Protein AF-A0A7C5WI79-F1 (afdb_monomer)

Nearest PDB structures (foldseek):
  6r3u-assembly1_A  TM=5.089E-01  e=8.695E-01  Bacteroides thetaiotaomicron
  8aa2-assembly1_M  TM=5.122E-01  e=9.799E-01  Bacteroides thetaiotaomicron VPI-5482
  2bp3-assembly2_B  TM=4.236E-01  e=2.131E+00  Homo sapiens
  2w0p-assembly1_A  TM=4.183E-01  e=3.648E+00  Homo sapiens
  7qqf-assembly1_D  TM=4.703E-01  e=4.364E+00  Homo sapiens

Secondary structure (DSSP, 8-state):
-HHHHHHHTT--GGG-EEEE---SSS-----HHHHHHHHTT-TT-EEEETT-TT-S---EEEEEE----TT-SSPPPP-EEEHHHHH-S-EEE--EEEE-SSSSEESHHHHGGGGBTTGGGGHHHHTT--TT--HHHHHHH----TT-TTS--HHHHEEEEEEEEEEEESS-SSS-----BGGGTSB---EEEEES-HHHHHHHHHHHHHHSPPBTTTBPPPPGGGGHHHHHHHHTTSS------PPTTSPP-GGG---SSEEEEEEEE-SS--EEEEEE-TTS-EEEEEEE--SSEEEEEEEETTTSTT-EEEEEEE----PPPPTT----EEEEEEEE--

Structure (mmCIF, N/CA/C/O backbone):
data_AF-A0A7C5WI79-F1
#
_entry.id   AF-A0A7C5WI79-F1
#
loop_
_atom_site.group_PDB
_atom_site.id
_atom_site.type_symbol
_atom_site.label_atom_id
_atom_site.label_alt_id
_atom_site.label_comp_id
_atom_site.label_asym_id
_atom_site.label_entity_id
_atom_site.label_seq_id
_atom_site.pdbx_PDB_ins_code
_atom_site.Cartn_x
_atom_site.Cartn_y
_atom_site.Cartn_z
_atom_site.occupancy
_atom_site.B_iso_or_equiv
_atom_site.auth_seq_id
_atom_site.auth_comp_id
_atom_site.auth_asym_id
_atom_site.auth_atom_id
_atom_site.pdbx_PDB_model_num
ATOM 1 N N . ALA A 1 1 ? -11.894 -9.914 6.844 1.00 68.81 1 ALA A N 1
ATOM 2 C CA . ALA A 1 1 ? -12.969 -9.245 6.095 1.00 68.81 1 ALA A CA 1
ATOM 3 C C . ALA A 1 1 ? -12.744 -9.184 4.576 1.00 68.81 1 ALA A C 1
ATOM 5 O O . ALA A 1 1 ? -13.677 -9.514 3.864 1.00 68.81 1 ALA A O 1
ATOM 6 N N . VAL A 1 2 ? -11.541 -8.877 4.060 1.00 80.62 2 VAL A N 1
ATOM 7 C CA . VAL A 1 2 ? -11.262 -8.773 2.600 1.00 80.62 2 VAL A CA 1
ATOM 8 C C . VAL A 1 2 ? -11.768 -9.970 1.772 1.00 80.62 2 VAL A C 1
ATOM 10 O O . VAL A 1 2 ? -12.635 -9.797 0.922 1.00 80.62 2 VAL A O 1
ATOM 13 N N . ILE A 1 3 ? -11.320 -11.201 2.071 1.00 82.69 3 ILE A N 1
ATOM 14 C CA . ILE A 1 3 ? -11.771 -12.417 1.351 1.00 82.69 3 ILE A CA 1
ATOM 15 C C . ILE A 1 3 ? -13.294 -12.590 1.434 1.00 82.69 3 ILE A C 1
ATOM 17 O O . ILE A 1 3 ? -13.948 -12.929 0.454 1.00 82.69 3 ILE A O 1
ATOM 21 N N . ARG A 1 4 ? -13.873 -12.324 2.610 1.00 80.88 4 ARG A N 1
ATOM 22 C CA . ARG A 1 4 ? -15.321 -12.412 2.836 1.00 80.88 4 ARG A CA 1
ATOM 23 C C . ARG A 1 4 ? -16.082 -11.427 1.950 1.00 80.88 4 ARG A C 1
ATOM 25 O O . ARG A 1 4 ? -17.091 -11.812 1.373 1.00 80.88 4 ARG A O 1
ATOM 32 N N . GLY A 1 5 ? -15.608 -10.183 1.864 1.00 76.12 5 GLY A N 1
ATOM 33 C CA . GLY A 1 5 ? -16.180 -9.143 1.010 1.00 76.12 5 GLY A CA 1
ATOM 34 C C . GLY A 1 5 ? -16.152 -9.557 -0.459 1.00 76.12 5 GLY A C 1
ATOM 35 O O . GLY A 1 5 ? -17.195 -9.559 -1.104 1.00 76.12 5 GLY A O 1
ATOM 36 N N . PHE A 1 6 ? -15.001 -10.034 -0.941 1.00 80.44 6 PHE A N 1
ATOM 37 C CA . PHE A 1 6 ? -14.858 -10.544 -2.306 1.00 80.44 6 PHE A CA 1
ATOM 38 C C . PHE A 1 6 ? -15.820 -11.702 -2.614 1.00 80.44 6 PHE A C 1
ATOM 40 O O . PHE A 1 6 ? -16.515 -11.677 -3.627 1.00 80.44 6 PHE A O 1
ATOM 47 N N . VAL A 1 7 ? -15.924 -12.690 -1.718 1.00 82.69 7 VAL A N 1
ATOM 48 C CA . VAL A 1 7 ? -16.845 -13.826 -1.898 1.00 82.69 7 VAL A CA 1
ATOM 49 C C . VAL A 1 7 ? -18.308 -13.378 -1.900 1.00 82.69 7 VAL A C 1
ATOM 51 O O . VAL A 1 7 ? -19.097 -13.840 -2.721 1.00 82.69 7 VAL A O 1
ATOM 54 N N . ARG A 1 8 ? -18.688 -12.445 -1.017 1.00 80.81 8 ARG A N 1
ATOM 55 C CA . ARG A 1 8 ? -20.052 -11.886 -0.986 1.00 80.81 8 ARG A CA 1
ATOM 56 C C . ARG A 1 8 ? -20.391 -11.089 -2.247 1.00 80.81 8 ARG A C 1
ATOM 58 O O . ARG A 1 8 ? -21.545 -11.109 -2.658 1.00 80.81 8 ARG A O 1
ATOM 65 N N . ALA A 1 9 ? -19.402 -10.459 -2.880 1.00 74.94 9 ALA A N 1
ATOM 66 C CA . ALA A 1 9 ? -19.551 -9.796 -4.176 1.00 74.94 9 ALA A CA 1
ATOM 67 C C . ALA A 1 9 ? -19.658 -10.779 -5.366 1.00 74.94 9 ALA A C 1
ATOM 69 O O . ALA A 1 9 ? -19.735 -10.351 -6.513 1.00 74.94 9 ALA A O 1
ATOM 70 N N . GLY A 1 10 ? -19.674 -12.095 -5.112 1.00 82.12 10 GLY A N 1
ATOM 71 C CA . GLY A 1 10 ? -19.781 -13.140 -6.135 1.00 82.12 10 GLY A CA 1
ATOM 72 C C . GLY A 1 10 ? -18.441 -13.738 -6.569 1.00 82.12 10 GLY A C 1
ATOM 73 O O . GLY A 1 10 ? -18.415 -14.601 -7.447 1.00 82.12 10 GLY A O 1
ATOM 74 N N . GLY A 1 11 ? -17.332 -13.316 -5.956 1.00 86.69 11 GLY A N 1
ATOM 75 C CA . GLY A 1 11 ? -16.013 -13.891 -6.187 1.00 86.69 11 GLY A CA 1
ATOM 76 C C . GLY A 1 11 ? -15.882 -15.320 -5.650 1.00 86.69 11 GLY A C 1
ATOM 77 O O . GLY A 1 11 ? -16.527 -15.717 -4.679 1.00 86.69 11 GLY A O 1
ATOM 78 N N . LEU A 1 12 ? -15.003 -16.114 -6.259 1.00 93.94 12 LEU A N 1
ATOM 79 C CA . LEU A 1 12 ? -14.674 -17.457 -5.778 1.00 93.94 12 LEU A CA 1
ATOM 80 C C . LEU A 1 12 ? -13.424 -17.391 -4.900 1.00 93.94 12 LEU A C 1
ATOM 82 O O . LEU A 1 12 ? -12.382 -16.938 -5.362 1.00 93.94 12 LEU A O 1
ATOM 86 N N . SER A 1 13 ? -13.474 -17.901 -3.665 1.00 92.69 13 SER A N 1
ATOM 87 C CA . SER A 1 13 ? -12.304 -17.900 -2.766 1.00 92.69 13 SER A CA 1
ATOM 88 C C . SER A 1 13 ? -11.091 -18.650 -3.328 1.00 92.69 13 SER A C 1
ATOM 90 O O . SER A 1 13 ? -9.966 -18.363 -2.931 1.00 92.69 13 SER A O 1
ATOM 92 N N . ALA A 1 14 ? -11.310 -19.574 -4.269 1.00 95.00 14 ALA A N 1
ATOM 93 C CA . ALA A 1 14 ? -10.258 -20.262 -5.018 1.00 95.00 14 ALA A CA 1
ATOM 94 C C . ALA A 1 14 ? -9.381 -19.318 -5.868 1.00 95.00 14 ALA A C 1
ATOM 96 O O . ALA A 1 14 ? -8.242 -19.665 -6.179 1.00 95.00 14 ALA A O 1
ATOM 97 N N . ASN A 1 15 ? -9.900 -18.131 -6.204 1.00 93.62 15 ASN A N 1
ATOM 98 C CA . ASN A 1 15 ? -9.195 -17.081 -6.943 1.00 93.62 15 ASN A CA 1
ATOM 99 C C . ASN A 1 15 ? -8.477 -16.091 -6.008 1.00 93.62 15 ASN A C 1
ATOM 101 O O . ASN A 1 15 ? -7.886 -15.120 -6.472 1.00 93.62 15 ASN A O 1
ATOM 105 N N . CYS A 1 16 ? -8.540 -16.287 -4.688 1.00 93.62 16 CYS A N 1
ATOM 106 C CA . CYS A 1 16 ? -7.820 -15.447 -3.738 1.00 93.62 16 CYS A CA 1
ATOM 107 C C . CYS A 1 16 ? -6.428 -16.018 -3.467 1.00 93.62 16 CYS A C 1
ATOM 109 O O . CYS A 1 16 ? -6.292 -17.145 -2.982 1.00 93.62 16 CYS A O 1
ATOM 111 N N . HIS A 1 17 ? -5.411 -15.191 -3.687 1.00 93.00 17 HIS A N 1
ATOM 112 C CA . HIS A 1 17 ? -4.023 -15.484 -3.355 1.00 93.00 17 HIS A CA 1
ATOM 113 C C . HIS A 1 17 ? -3.554 -14.559 -2.232 1.00 93.00 17 HIS A C 1
ATOM 115 O O . HIS A 1 17 ? -3.598 -13.339 -2.370 1.00 93.00 17 HIS A O 1
ATOM 121 N N . ILE A 1 18 ? -3.086 -15.131 -1.122 1.00 92.00 18 ILE A N 1
ATOM 122 C CA . ILE A 1 18 ? -2.322 -14.389 -0.114 1.00 92.00 18 ILE A CA 1
ATOM 123 C C . ILE A 1 18 ? -0.849 -14.670 -0.367 1.00 92.00 18 ILE A C 1
ATOM 125 O O . ILE A 1 18 ? -0.427 -15.829 -0.297 1.00 92.00 18 ILE A O 1
ATOM 129 N N . TYR A 1 19 ? -0.065 -13.625 -0.632 1.00 89.06 19 TYR A N 1
ATOM 130 C CA . TYR A 1 19 ? 1.326 -13.797 -1.025 1.00 89.06 19 TYR A CA 1
ATOM 131 C C . TYR A 1 19 ? 2.328 -12.951 -0.227 1.00 89.06 19 TYR A C 1
ATOM 133 O O . TYR A 1 19 ? 2.019 -11.851 0.212 1.00 89.06 19 TYR A O 1
ATOM 141 N N . ASP A 1 20 ? 3.538 -13.490 -0.055 1.00 84.81 20 ASP A N 1
ATOM 142 C CA . ASP A 1 20 ? 4.757 -12.781 0.367 1.00 84.81 20 ASP A CA 1
ATOM 143 C C . ASP A 1 20 ? 5.943 -13.377 -0.403 1.00 84.81 20 ASP A C 1
ATOM 145 O O . ASP A 1 20 ? 6.562 -14.364 0.010 1.00 84.81 20 ASP A O 1
ATOM 149 N N . MET A 1 21 ? 6.241 -12.790 -1.562 1.00 80.88 21 MET A N 1
ATOM 150 C CA . MET A 1 21 ? 7.289 -13.276 -2.463 1.00 80.88 21 MET A CA 1
ATOM 151 C C . MET A 1 21 ? 8.628 -12.556 -2.272 1.00 80.88 21 MET A C 1
ATOM 153 O O . MET A 1 21 ? 9.523 -12.691 -3.103 1.00 80.88 21 MET A O 1
ATOM 157 N N . THR A 1 22 ? 8.817 -11.847 -1.154 1.00 77.19 22 THR A N 1
ATOM 158 C CA . THR A 1 22 ? 10.049 -11.095 -0.886 1.00 77.19 22 THR A CA 1
ATOM 159 C C . THR A 1 22 ? 11.269 -12.016 -0.856 1.00 77.19 22 THR A C 1
ATOM 161 O O . THR A 1 22 ? 11.450 -12.807 0.074 1.00 77.19 22 THR A O 1
ATOM 164 N N . THR A 1 23 ? 12.155 -11.890 -1.836 1.00 67.19 23 THR A N 1
ATOM 165 C CA . THR A 1 23 ? 13.422 -12.628 -1.921 1.00 67.19 23 THR A CA 1
ATOM 166 C C . THR A 1 23 ? 14.559 -11.814 -1.294 1.00 67.19 23 THR A C 1
ATOM 168 O O . THR A 1 23 ? 14.584 -10.586 -1.369 1.00 67.19 23 THR A O 1
ATOM 171 N N . GLY A 1 24 ? 15.527 -12.473 -0.643 1.00 61.53 24 GLY A N 1
ATOM 172 C CA . GLY A 1 24 ? 16.759 -11.774 -0.252 1.00 61.53 24 GLY A CA 1
ATOM 173 C C . GLY A 1 24 ? 17.591 -12.381 0.876 1.00 61.53 24 GLY A C 1
ATOM 174 O O . GLY A 1 24 ? 18.813 -12.274 0.846 1.00 61.53 24 GLY A O 1
ATOM 175 N N . SER A 1 25 ? 16.986 -13.020 1.876 1.00 56.22 25 SER A N 1
ATOM 176 C CA . SER A 1 25 ? 17.758 -13.528 3.031 1.00 56.22 25 SER A CA 1
ATOM 177 C C . SER A 1 25 ? 17.290 -14.872 3.592 1.00 56.22 25 SER A C 1
ATOM 179 O O . SER A 1 25 ? 17.890 -15.382 4.535 1.00 56.22 25 SER A O 1
ATOM 181 N N . GLY A 1 26 ? 16.270 -15.483 2.989 1.00 63.81 26 GLY A N 1
ATOM 182 C CA . GLY A 1 26 ? 15.759 -16.800 3.355 1.00 63.81 26 GLY A CA 1
ATOM 183 C C . GLY A 1 26 ? 14.405 -17.064 2.707 1.00 63.81 26 GLY A C 1
ATOM 184 O O . GLY A 1 26 ? 13.825 -16.161 2.105 1.00 63.81 26 GLY A O 1
ATOM 185 N N . ALA A 1 27 ? 13.913 -18.295 2.841 1.00 68.44 27 ALA A N 1
ATOM 186 C CA . ALA A 1 27 ? 12.535 -18.608 2.490 1.00 68.44 27 ALA A CA 1
ATOM 187 C C . ALA A 1 27 ? 11.582 -17.745 3.330 1.00 68.44 27 ALA A C 1
ATOM 189 O O . ALA A 1 27 ? 11.721 -17.666 4.556 1.00 68.44 27 ALA A O 1
ATOM 190 N N . ARG A 1 28 ? 10.619 -17.104 2.675 1.00 75.88 28 ARG A N 1
ATOM 191 C CA . ARG A 1 28 ? 9.462 -16.515 3.335 1.00 75.88 28 ARG A CA 1
ATOM 192 C C . ARG A 1 28 ? 8.466 -17.608 3.659 1.00 75.88 28 ARG A C 1
ATOM 194 O O . ARG A 1 28 ? 8.355 -18.638 2.995 1.00 75.88 28 ARG A O 1
ATOM 201 N N . TYR A 1 29 ? 7.751 -17.387 4.748 1.00 77.31 29 TYR A N 1
ATOM 202 C CA . TYR A 1 29 ? 6.826 -18.366 5.267 1.00 77.31 29 TYR A CA 1
ATOM 203 C C . TYR A 1 29 ? 5.596 -17.669 5.806 1.00 77.31 29 TYR A C 1
ATOM 205 O O . TYR A 1 29 ? 5.684 -16.889 6.753 1.00 77.31 29 TYR A O 1
ATOM 213 N N . ILE A 1 30 ? 4.446 -17.999 5.224 1.00 85.62 30 ILE A N 1
ATOM 214 C CA . ILE A 1 30 ? 3.160 -17.638 5.805 1.00 85.62 30 ILE A CA 1
ATOM 215 C C . ILE A 1 30 ? 2.826 -18.720 6.841 1.00 85.62 30 ILE A C 1
ATOM 217 O O . ILE A 1 30 ? 2.630 -19.883 6.466 1.00 85.62 30 ILE A O 1
ATOM 221 N N . PRO A 1 31 ? 2.790 -18.380 8.139 1.00 83.88 31 PRO A N 1
ATOM 222 C CA . PRO A 1 31 ? 2.760 -19.378 9.195 1.00 83.88 31 PRO A CA 1
ATOM 223 C C . PRO A 1 31 ? 1.416 -20.119 9.294 1.00 83.88 31 PRO A C 1
ATOM 225 O O . PRO A 1 31 ? 0.376 -19.540 8.966 1.00 83.88 31 PRO A O 1
ATOM 228 N N . PRO A 1 32 ? 1.385 -21.374 9.800 1.00 85.06 32 PRO A N 1
ATOM 229 C CA . PRO A 1 32 ? 0.177 -22.197 9.838 1.00 85.06 32 PRO A CA 1
ATOM 230 C C . PRO A 1 32 ? -0.885 -21.569 10.720 1.00 85.06 32 PRO A C 1
ATOM 232 O O . PRO A 1 32 ? -2.047 -21.554 10.358 1.00 85.06 32 PRO A O 1
ATOM 235 N N . TRP A 1 33 ? -0.495 -20.936 11.829 1.00 85.56 33 TRP A N 1
ATOM 236 C CA . TRP A 1 33 ? -1.455 -20.276 12.713 1.00 85.56 33 TRP A CA 1
ATOM 237 C C . TRP A 1 33 ? -2.265 -19.176 12.008 1.00 85.56 33 TRP A C 1
ATOM 239 O O . TRP A 1 33 ? -3.380 -18.887 12.439 1.00 85.56 33 TRP A O 1
ATOM 249 N N . PHE A 1 34 ? -1.731 -18.564 10.945 1.00 86.94 34 PHE A N 1
ATOM 250 C CA . PHE A 1 34 ? -2.455 -17.613 10.102 1.00 86.94 34 PHE A CA 1
ATOM 251 C C . PHE A 1 34 ? -3.214 -18.349 8.993 1.00 86.94 34 PHE A C 1
ATOM 253 O O . PHE A 1 34 ? -4.428 -18.204 8.855 1.00 86.94 34 PHE A O 1
ATOM 260 N N . ARG A 1 35 ? -2.504 -19.198 8.245 1.00 88.81 35 ARG A N 1
ATOM 261 C CA . ARG A 1 35 ? -3.044 -19.984 7.128 1.00 88.81 35 ARG A CA 1
ATOM 262 C C . ARG A 1 35 ? -4.240 -20.845 7.512 1.00 88.81 35 ARG A C 1
ATOM 264 O O . ARG A 1 35 ? -5.256 -20.819 6.826 1.00 88.81 35 ARG A O 1
ATOM 271 N N . ASP A 1 36 ? -4.123 -21.594 8.597 1.00 87.62 36 ASP A N 1
ATOM 272 C CA . ASP A 1 36 ? -5.129 -22.543 9.064 1.00 87.62 36 ASP A CA 1
ATOM 273 C C . ASP A 1 36 ? -6.380 -21.804 9.549 1.00 87.62 36 ASP A C 1
ATOM 275 O O . ASP A 1 36 ? -7.492 -22.255 9.290 1.00 87.62 36 ASP A O 1
ATOM 279 N N . LYS A 1 37 ? -6.222 -20.614 10.153 1.00 87.00 37 LYS A N 1
ATOM 280 C CA . LYS A 1 37 ? -7.357 -19.744 10.498 1.00 87.00 37 LYS A CA 1
ATOM 281 C C . LYS A 1 37 ? -8.105 -19.266 9.260 1.00 87.00 37 LYS A C 1
ATOM 283 O O . LYS A 1 37 ? -9.328 -19.262 9.272 1.00 87.00 37 LYS A O 1
ATOM 288 N N . VAL A 1 38 ? -7.403 -18.878 8.195 1.00 85.94 38 VAL A N 1
ATOM 289 C CA . VAL A 1 38 ? -8.050 -18.481 6.934 1.00 85.94 38 VAL A CA 1
ATOM 290 C C . VAL A 1 38 ? -8.725 -19.686 6.272 1.00 85.94 38 VAL A C 1
ATOM 292 O O . VAL A 1 38 ? -9.900 -19.605 5.919 1.00 85.94 38 VAL A O 1
ATOM 295 N N . ARG A 1 39 ? -8.026 -20.824 6.166 1.00 88.69 39 ARG A N 1
ATOM 296 C CA . ARG A 1 39 ? -8.537 -22.055 5.535 1.00 88.69 39 ARG A CA 1
ATOM 297 C C . ARG A 1 39 ? -9.707 -22.693 6.274 1.00 88.69 39 ARG A C 1
ATOM 299 O O . ARG A 1 39 ? -10.511 -23.362 5.637 1.00 88.69 39 ARG A O 1
ATOM 306 N N . ALA A 1 40 ? -9.838 -22.461 7.580 1.00 88.12 40 ALA A N 1
ATOM 307 C CA . ALA A 1 40 ? -11.009 -22.889 8.342 1.00 88.12 40 ALA A CA 1
ATOM 308 C C . ALA A 1 40 ? -12.318 -22.266 7.820 1.00 88.12 40 ALA A C 1
ATOM 310 O O . ALA A 1 40 ? -13.371 -22.884 7.952 1.00 88.12 40 ALA A O 1
ATOM 311 N N . TYR A 1 41 ? -12.254 -21.074 7.215 1.00 87.62 41 TYR A N 1
ATOM 312 C CA . TYR A 1 41 ? -13.411 -20.394 6.621 1.00 87.62 41 TYR A CA 1
ATOM 313 C C . TYR A 1 41 ? -13.420 -20.450 5.090 1.00 87.62 41 TYR A C 1
ATOM 315 O O . TYR A 1 41 ? -14.488 -20.516 4.491 1.00 87.62 41 TYR A O 1
ATOM 323 N N . TYR A 1 42 ? -12.243 -20.423 4.461 1.00 91.88 42 TYR A N 1
ATOM 324 C CA . TYR A 1 42 ? -12.079 -20.401 3.008 1.00 91.88 42 TYR A CA 1
ATOM 325 C C . TYR A 1 42 ? -11.019 -21.433 2.592 1.00 91.88 42 TYR A C 1
ATOM 327 O O . TYR A 1 42 ? -9.852 -21.076 2.399 1.00 91.88 42 TYR A O 1
ATOM 335 N N . PRO A 1 43 ? -11.389 -22.724 2.498 1.00 93.56 43 PRO A N 1
ATOM 336 C CA . PRO A 1 43 ? -10.433 -23.818 2.306 1.00 93.56 43 PRO A CA 1
ATOM 337 C C . PRO A 1 43 ? -9.656 -23.726 0.987 1.00 93.56 43 PRO A C 1
ATOM 339 O O . PRO A 1 43 ? -8.516 -24.186 0.927 1.00 93.56 43 PRO A O 1
ATOM 342 N N . ASP A 1 44 ? -10.240 -23.081 -0.024 1.00 94.38 44 ASP A N 1
ATOM 343 C CA . ASP A 1 44 ? -9.668 -22.973 -1.369 1.00 94.38 44 ASP A CA 1
ATOM 344 C C . ASP A 1 44 ? -8.724 -21.770 -1.552 1.00 94.38 44 ASP A C 1
ATOM 346 O O . ASP A 1 44 ? -8.135 -21.618 -2.619 1.00 94.38 44 ASP A O 1
ATOM 350 N N . VAL A 1 45 ? -8.545 -20.918 -0.530 1.00 93.81 45 VAL A N 1
ATOM 351 C CA . VAL A 1 45 ? -7.611 -19.778 -0.607 1.00 93.81 45 VAL A CA 1
ATOM 352 C C . VAL A 1 45 ? -6.179 -20.272 -0.775 1.00 93.81 45 VAL A C 1
ATOM 354 O O . VAL A 1 45 ? -5.687 -21.144 -0.039 1.00 93.81 45 VAL A O 1
ATOM 357 N N . GLN A 1 46 ? -5.488 -19.655 -1.727 1.00 91.56 46 GLN A N 1
ATOM 358 C CA . GLN A 1 46 ? -4.122 -19.984 -2.086 1.00 91.56 46 GLN A CA 1
ATOM 359 C C . GLN A 1 46 ? -3.126 -19.151 -1.275 1.00 91.56 46 GLN A C 1
ATOM 361 O O . GLN A 1 46 ? -3.393 -18.012 -0.890 1.00 91.56 46 GLN A O 1
ATOM 366 N N . PHE A 1 47 ? -1.972 -19.749 -0.984 1.00 89.44 47 PHE A N 1
ATOM 367 C CA . PHE A 1 47 ? -0.899 -19.119 -0.221 1.00 89.44 47 PHE A CA 1
ATOM 368 C C . PHE A 1 47 ? 0.412 -19.276 -0.967 1.00 89.44 47 PHE A C 1
ATOM 370 O O . PHE A 1 47 ? 0.810 -20.397 -1.283 1.00 89.44 47 PHE A O 1
ATOM 377 N N . ASN A 1 48 ? 1.090 -18.162 -1.208 1.00 86.50 48 ASN A N 1
ATOM 378 C CA . ASN A 1 48 ? 2.255 -18.105 -2.075 1.00 86.50 48 ASN A CA 1
ATOM 379 C C . ASN A 1 48 ? 3.386 -17.365 -1.343 1.00 86.50 48 ASN A C 1
ATOM 381 O O . ASN A 1 48 ? 3.293 -16.168 -1.110 1.00 86.50 48 ASN A O 1
ATOM 385 N N . ALA A 1 49 ? 4.435 -18.064 -0.911 1.00 82.12 49 ALA A N 1
ATOM 386 C CA . ALA A 1 49 ? 5.530 -17.441 -0.163 1.00 82.12 49 ALA A CA 1
ATOM 387 C C . ALA A 1 49 ? 6.887 -17.925 -0.660 1.00 82.12 49 ALA A C 1
ATOM 389 O O . ALA A 1 49 ? 7.070 -19.140 -0.776 1.00 82.12 49 ALA A O 1
ATOM 390 N N . SER A 1 50 ? 7.824 -17.003 -0.897 1.00 75.81 50 SER A N 1
ATOM 391 C CA . SER A 1 50 ? 9.087 -17.320 -1.576 1.00 75.81 50 SER A CA 1
ATOM 392 C C . SER A 1 50 ? 9.857 -18.441 -0.871 1.00 75.81 50 SER A C 1
ATOM 394 O O . SER A 1 50 ? 10.068 -18.413 0.340 1.00 75.81 50 SER A O 1
ATOM 396 N N . GLY A 1 51 ? 10.294 -19.464 -1.608 1.00 62.81 51 GLY A N 1
ATOM 397 C CA . GLY A 1 51 ? 11.133 -20.528 -1.045 1.00 62.81 51 GLY A CA 1
ATOM 398 C C . GLY A 1 51 ? 10.443 -21.477 -0.052 1.00 62.81 51 GLY A C 1
ATOM 399 O O . GLY A 1 51 ? 11.120 -22.294 0.576 1.00 62.81 51 GLY A O 1
ATOM 400 N N . SER A 1 52 ? 9.116 -21.420 0.099 1.00 55.53 52 SER A N 1
ATOM 401 C CA . SER A 1 52 ? 8.372 -22.467 0.806 1.00 55.53 52 SER A CA 1
ATOM 402 C C . SER A 1 52 ? 8.086 -23.643 -0.139 1.00 55.53 52 SER A C 1
ATOM 404 O O . SER A 1 52 ? 7.719 -23.448 -1.290 1.00 55.53 52 SER A O 1
ATOM 406 N N . ALA A 1 53 ? 8.176 -24.893 0.335 1.00 46.38 53 ALA A N 1
ATOM 407 C CA . ALA A 1 53 ? 7.825 -26.087 -0.464 1.00 46.38 53 ALA A CA 1
ATOM 408 C C . ALA A 1 53 ? 6.341 -26.131 -0.910 1.00 46.38 53 ALA A C 1
ATOM 410 O O . ALA A 1 53 ? 5.907 -27.071 -1.568 1.00 46.38 53 ALA A O 1
ATOM 411 N N . GLN A 1 54 ? 5.554 -25.139 -0.488 1.00 47.12 54 GLN A N 1
ATOM 412 C CA . GLN A 1 54 ? 4.132 -24.951 -0.761 1.00 47.12 54 GLN A CA 1
ATOM 413 C C . GLN A 1 54 ? 3.869 -23.634 -1.505 1.00 47.12 54 GLN A C 1
ATOM 415 O O . GLN A 1 54 ? 2.707 -23.276 -1.678 1.00 47.12 54 GLN A O 1
ATOM 420 N N . ALA A 1 55 ? 4.920 -22.916 -1.920 1.00 49.53 55 ALA A N 1
ATOM 421 C CA . ALA A 1 55 ? 4.809 -21.779 -2.811 1.00 49.53 55 ALA A CA 1
ATOM 422 C C . ALA A 1 55 ? 4.256 -22.303 -4.135 1.00 49.53 55 ALA A C 1
ATOM 424 O O . ALA A 1 55 ? 4.969 -22.938 -4.913 1.00 49.53 55 ALA A O 1
ATOM 425 N N . GLY A 1 56 ? 2.959 -22.112 -4.372 1.00 46.69 56 GLY A N 1
ATOM 426 C CA . GLY A 1 56 ? 2.443 -22.221 -5.729 1.00 46.69 56 GLY A CA 1
ATOM 427 C C . GLY A 1 56 ? 3.266 -21.265 -6.586 1.00 46.69 56 GLY A C 1
ATOM 428 O O . GLY A 1 56 ? 3.320 -20.086 -6.254 1.00 46.69 56 GLY A O 1
ATOM 429 N N . ASN A 1 57 ? 3.968 -21.808 -7.583 1.00 50.25 57 ASN A N 1
ATOM 430 C CA . ASN A 1 57 ? 4.819 -21.114 -8.546 1.00 50.25 57 ASN A CA 1
ATOM 431 C C . ASN A 1 57 ? 5.505 -19.834 -8.019 1.00 50.25 57 ASN A C 1
ATOM 433 O O . ASN A 1 57 ? 4.977 -18.734 -8.159 1.00 50.25 57 ASN A O 1
ATOM 437 N N . ASP A 1 58 ? 6.766 -19.952 -7.587 1.00 60.09 58 ASP A N 1
ATOM 438 C CA . ASP A 1 58 ? 7.750 -18.850 -7.605 1.00 60.09 58 ASP A CA 1
ATOM 439 C C . ASP A 1 58 ? 8.058 -18.408 -9.065 1.00 60.09 58 ASP A C 1
ATOM 441 O O . ASP A 1 58 ? 9.206 -18.147 -9.431 1.00 60.09 58 ASP A O 1
ATOM 445 N N . ALA A 1 59 ? 7.056 -18.413 -9.950 1.00 68.50 59 ALA A N 1
ATOM 446 C CA . ALA A 1 59 ? 7.205 -18.089 -11.354 1.00 68.50 59 ALA A CA 1
ATOM 447 C C . ALA A 1 59 ? 7.321 -16.571 -11.474 1.00 68.50 59 ALA A C 1
ATOM 449 O O . ALA A 1 59 ? 6.345 -15.826 -11.471 1.00 68.50 59 ALA A O 1
ATOM 450 N N . TRP A 1 60 ? 8.556 -16.111 -11.531 1.00 81.00 60 TRP A N 1
ATOM 451 C CA . TRP A 1 60 ? 8.899 -14.813 -12.087 1.00 81.00 60 TRP A CA 1
ATOM 452 C C . TRP A 1 60 ? 8.662 -14.885 -13.592 1.00 81.00 60 TRP A C 1
ATOM 454 O O . TRP A 1 60 ? 9.040 -15.886 -14.206 1.00 81.00 60 TRP A O 1
ATOM 464 N N . ASP A 1 61 ? 8.032 -13.871 -14.180 1.00 80.94 61 ASP A N 1
ATOM 465 C CA . ASP A 1 61 ? 7.918 -13.815 -15.635 1.00 80.94 61 ASP A CA 1
ATOM 466 C C . ASP A 1 61 ? 9.295 -13.449 -16.215 1.00 80.94 61 ASP A C 1
ATOM 468 O O . ASP A 1 61 ? 9.776 -12.342 -15.967 1.00 80.94 61 ASP A O 1
ATOM 472 N N . PRO A 1 62 ? 9.961 -14.340 -16.974 1.00 82.81 62 PRO A N 1
ATOM 473 C CA . PRO A 1 62 ? 11.284 -14.055 -17.522 1.00 82.81 62 PRO A CA 1
ATOM 474 C C . PRO A 1 62 ? 11.275 -12.968 -18.607 1.00 82.81 62 PRO A C 1
ATOM 476 O O . PRO A 1 62 ? 12.340 -12.620 -19.112 1.00 82.81 62 PRO A O 1
ATOM 479 N N . TYR A 1 63 ? 10.103 -12.469 -19.004 1.00 85.81 63 TYR A N 1
ATOM 480 C CA . TYR A 1 63 ? 9.954 -11.476 -20.063 1.00 85.81 63 TYR A CA 1
ATOM 481 C C . TYR A 1 63 ? 9.486 -10.104 -19.571 1.00 85.81 63 TYR A C 1
ATOM 483 O O . TYR A 1 63 ? 9.590 -9.140 -20.331 1.00 85.81 63 TYR A O 1
ATOM 491 N N . THR A 1 64 ? 9.016 -9.992 -18.325 1.00 90.75 64 THR A N 1
ATOM 492 C CA . THR A 1 64 ? 8.462 -8.744 -17.789 1.00 90.75 64 THR A CA 1
ATOM 493 C C . THR A 1 64 ? 9.314 -8.209 -16.645 1.00 90.75 64 THR A C 1
ATOM 495 O O . THR A 1 64 ? 9.412 -8.804 -15.571 1.00 90.75 64 THR A O 1
ATOM 498 N N . TYR A 1 65 ? 9.901 -7.038 -16.879 1.00 93.81 65 TYR A N 1
ATOM 499 C CA . TYR A 1 65 ? 10.823 -6.358 -15.975 1.00 93.81 65 TYR A CA 1
ATOM 500 C C . TYR A 1 65 ? 10.224 -5.049 -15.466 1.00 93.81 65 TYR A C 1
ATOM 502 O O . TYR A 1 65 ? 9.357 -4.450 -16.109 1.00 93.81 65 TYR A O 1
ATOM 510 N N . VAL A 1 66 ? 10.718 -4.584 -14.319 1.00 95.12 66 VAL A N 1
ATOM 511 C CA . VAL A 1 66 ? 10.441 -3.219 -13.861 1.00 95.12 66 VAL A CA 1
ATOM 512 C C . VAL A 1 66 ? 10.992 -2.225 -14.880 1.00 95.12 66 VAL A C 1
ATOM 514 O O . VAL A 1 66 ? 12.119 -2.360 -15.353 1.00 95.12 66 VAL A O 1
ATOM 517 N N . THR A 1 67 ? 10.185 -1.226 -15.224 1.00 94.56 67 THR A N 1
ATOM 518 C CA . THR A 1 67 ? 10.600 -0.126 -16.095 1.00 94.56 67 THR A CA 1
ATOM 519 C C . THR A 1 67 ? 11.131 1.010 -15.234 1.00 94.56 67 THR A C 1
ATOM 521 O O . THR A 1 67 ? 10.364 1.684 -14.550 1.00 94.56 67 THR A O 1
ATOM 524 N N . TRP A 1 68 ? 12.445 1.216 -15.270 1.00 94.25 68 TRP A N 1
ATOM 525 C CA . TRP A 1 68 ? 13.101 2.290 -14.527 1.00 94.25 68 TRP A CA 1
ATOM 526 C C . TRP A 1 68 ? 12.955 3.644 -15.219 1.00 94.25 68 TRP A C 1
ATOM 528 O O . TRP A 1 68 ? 12.969 3.735 -16.450 1.00 94.25 68 TRP A O 1
ATOM 538 N N . ASP A 1 69 ? 12.856 4.705 -14.423 1.00 92.88 69 ASP A N 1
ATOM 539 C CA . ASP A 1 69 ? 12.853 6.074 -14.923 1.00 92.88 69 ASP A CA 1
ATOM 540 C C . ASP A 1 69 ? 14.163 6.393 -15.672 1.00 92.88 69 ASP A C 1
ATOM 542 O O . ASP A 1 69 ? 15.254 6.155 -15.143 1.00 92.88 69 ASP A O 1
ATOM 546 N N . PRO A 1 70 ? 14.112 6.969 -16.886 1.00 92.19 70 PRO A N 1
ATOM 547 C CA . PRO A 1 70 ? 15.321 7.352 -17.611 1.00 92.19 70 PRO A CA 1
ATOM 548 C C . PRO A 1 70 ? 16.142 8.452 -16.914 1.00 92.19 70 PRO A C 1
ATOM 550 O O . PRO A 1 70 ? 17.266 8.716 -17.339 1.00 92.19 70 PRO A O 1
ATOM 553 N N . ALA A 1 71 ? 15.610 9.109 -15.875 1.00 91.31 71 ALA A N 1
ATOM 554 C CA . ALA A 1 71 ? 16.315 10.129 -15.106 1.00 91.31 71 ALA A CA 1
ATOM 555 C C . ALA A 1 71 ? 17.425 9.574 -14.191 1.00 91.31 71 ALA A C 1
ATOM 557 O O . ALA A 1 71 ? 18.239 10.354 -13.688 1.00 91.31 71 ALA A O 1
ATOM 558 N N . TYR A 1 72 ? 17.509 8.254 -13.981 1.00 89.94 72 TYR A N 1
ATOM 559 C CA . TYR A 1 72 ? 18.617 7.668 -13.228 1.00 89.94 72 TYR A CA 1
ATOM 560 C C . TYR A 1 72 ? 19.970 7.903 -13.909 1.00 89.94 72 TYR A C 1
ATOM 562 O O . TYR A 1 72 ? 20.197 7.491 -15.044 1.00 89.94 72 TYR A O 1
ATOM 570 N N . VAL A 1 73 ? 20.916 8.490 -13.167 1.00 86.62 73 VAL A N 1
ATOM 571 C CA . VAL A 1 73 ? 22.325 8.580 -13.594 1.00 86.62 73 VAL A CA 1
ATOM 572 C C . VAL A 1 73 ? 22.992 7.201 -13.578 1.00 86.62 73 VAL A C 1
ATOM 574 O O . VAL A 1 73 ? 23.743 6.869 -14.492 1.00 86.62 73 VAL A O 1
ATOM 577 N N . ASP A 1 74 ? 22.709 6.412 -12.540 1.00 88.00 74 ASP A N 1
ATOM 578 C CA . ASP A 1 74 ? 23.098 5.006 -12.416 1.00 88.00 74 ASP A CA 1
ATOM 579 C C . ASP A 1 74 ? 21.815 4.180 -12.230 1.00 88.00 74 ASP A C 1
ATOM 581 O O . ASP A 1 74 ? 21.215 4.231 -11.145 1.00 88.00 74 ASP A O 1
ATOM 585 N N . PRO A 1 75 ? 21.309 3.528 -13.295 1.00 89.06 75 PRO A N 1
ATOM 586 C CA . PRO A 1 75 ? 20.026 2.848 -13.243 1.00 89.06 75 PRO A CA 1
ATOM 587 C C . PRO A 1 75 ? 20.093 1.616 -12.332 1.00 89.06 75 PRO A C 1
ATOM 589 O O . PRO A 1 75 ? 21.118 0.927 -12.294 1.00 89.06 75 PRO A O 1
ATOM 592 N N . PRO A 1 76 ? 19.000 1.295 -11.618 1.00 92.62 76 PRO A N 1
ATOM 593 C CA . PRO A 1 76 ? 18.913 0.041 -10.890 1.00 92.62 76 PRO A CA 1
ATOM 594 C C . PRO A 1 76 ? 19.068 -1.161 -11.835 1.00 92.62 76 PRO A C 1
ATOM 596 O O . PRO A 1 76 ? 18.727 -1.071 -13.016 1.00 92.62 76 PRO A O 1
ATOM 599 N N . PRO A 1 77 ? 19.570 -2.306 -11.340 1.00 93.19 77 PRO A N 1
ATOM 600 C CA . PRO A 1 77 ? 19.660 -3.507 -12.155 1.00 93.19 77 PRO A CA 1
ATOM 601 C C . PRO A 1 77 ? 18.268 -3.993 -12.565 1.00 93.19 77 PRO A C 1
ATOM 603 O O . PRO A 1 77 ? 17.303 -3.866 -11.807 1.00 93.19 77 PRO A O 1
ATOM 606 N N . ASP A 1 78 ? 18.185 -4.612 -13.741 1.00 93.38 78 ASP A N 1
ATOM 607 C CA . ASP A 1 78 ? 16.966 -5.273 -14.201 1.00 93.38 78 ASP A CA 1
ATOM 608 C C . ASP A 1 78 ? 16.487 -6.302 -13.167 1.00 93.38 78 ASP A C 1
ATOM 610 O O . ASP A 1 78 ? 17.263 -7.096 -12.623 1.00 93.38 78 ASP A O 1
ATOM 614 N N . THR A 1 79 ? 15.183 -6.290 -12.901 1.00 92.12 79 THR A N 1
ATOM 615 C CA . THR A 1 79 ? 14.521 -7.249 -12.017 1.00 92.12 79 THR A CA 1
ATOM 616 C C . THR A 1 79 ? 13.154 -7.604 -12.582 1.00 92.12 79 THR A C 1
ATOM 618 O O . THR A 1 79 ? 12.391 -6.731 -12.997 1.00 92.12 79 THR A O 1
ATOM 621 N N . GLU A 1 80 ? 12.845 -8.895 -12.580 1.00 92.00 80 GLU A N 1
ATOM 622 C CA . GLU A 1 80 ? 11.576 -9.428 -13.062 1.00 92.00 80 GLU A CA 1
ATOM 623 C C . GLU A 1 80 ? 10.439 -9.145 -12.078 1.00 92.00 80 GLU A C 1
ATOM 625 O O . GLU A 1 80 ? 10.654 -9.087 -10.858 1.00 92.00 80 GLU A O 1
ATOM 630 N N . ILE A 1 81 ? 9.226 -9.034 -12.617 1.00 91.69 81 ILE A N 1
ATOM 631 C CA . ILE A 1 81 ? 7.981 -8.926 -11.854 1.00 91.69 81 ILE A CA 1
ATOM 632 C C . ILE A 1 81 ? 7.386 -10.327 -11.652 1.00 91.69 81 ILE A C 1
ATOM 634 O O . ILE A 1 81 ? 7.485 -11.213 -12.505 1.00 91.69 81 ILE A O 1
ATOM 638 N N . ASN A 1 82 ? 6.790 -10.560 -10.484 1.00 90.06 82 ASN A N 1
ATOM 639 C CA . ASN A 1 82 ? 6.149 -11.830 -10.163 1.00 90.06 82 ASN A CA 1
ATOM 640 C C . ASN A 1 82 ? 4.898 -12.071 -11.030 1.00 90.06 82 ASN A C 1
ATOM 642 O O . ASN A 1 82 ? 4.046 -11.188 -11.131 1.00 90.06 82 ASN A O 1
ATOM 646 N N . SER A 1 83 ? 4.739 -13.279 -11.587 1.00 89.12 83 SER A N 1
ATOM 647 C CA . SER A 1 83 ? 3.575 -13.614 -12.428 1.00 89.12 83 SER A CA 1
ATOM 648 C C . SER A 1 83 ? 2.236 -13.449 -11.710 1.00 89.12 83 SER A C 1
ATOM 650 O O . SER A 1 83 ? 1.307 -12.941 -12.318 1.00 89.12 83 SER A O 1
ATOM 652 N N . LEU A 1 84 ? 2.134 -13.743 -10.405 1.00 89.69 84 LEU A N 1
ATOM 653 C CA . LEU A 1 84 ? 0.877 -13.558 -9.659 1.00 89.69 84 LEU A CA 1
ATOM 654 C C . LEU A 1 84 ? 0.400 -12.104 -9.682 1.00 89.69 84 LEU A C 1
ATOM 656 O O . LEU A 1 84 ? -0.796 -11.839 -9.713 1.00 89.69 84 LEU A O 1
ATOM 660 N N . VAL A 1 85 ? 1.338 -11.159 -9.668 1.00 91.50 85 VAL A N 1
ATOM 661 C CA . VAL A 1 85 ? 1.044 -9.724 -9.713 1.00 91.50 85 VAL A CA 1
ATOM 662 C C . VAL A 1 85 ? 0.640 -9.306 -11.134 1.00 91.50 85 VAL A C 1
ATOM 664 O O . VAL A 1 85 ? -0.280 -8.505 -11.319 1.00 91.50 85 VAL A O 1
ATOM 667 N N . LEU A 1 86 ? 1.274 -9.893 -12.152 1.00 91.12 86 LEU A N 1
ATOM 668 C CA . LEU A 1 86 ? 0.935 -9.672 -13.561 1.00 91.12 86 LEU A CA 1
ATOM 669 C C . LEU A 1 86 ? -0.413 -10.292 -13.956 1.00 91.12 86 LEU A C 1
ATOM 671 O O . LEU A 1 86 ? -1.141 -9.680 -14.734 1.00 91.12 86 LEU A O 1
ATOM 675 N N . ASP A 1 87 ? -0.787 -11.420 -13.360 1.00 91.38 87 ASP A N 1
ATOM 676 C CA . ASP A 1 87 ? -2.027 -12.147 -13.652 1.00 91.38 87 ASP A CA 1
ATOM 677 C C . ASP A 1 87 ? -3.221 -11.649 -12.821 1.00 91.38 87 ASP A C 1
ATOM 679 O O . ASP A 1 87 ? -4.369 -11.887 -13.187 1.00 91.38 87 ASP A O 1
ATOM 683 N N . ALA A 1 88 ? -2.981 -10.952 -11.705 1.00 92.19 88 ALA A N 1
ATOM 684 C CA . ALA A 1 88 ? -4.051 -10.460 -10.841 1.00 92.19 88 ALA A CA 1
ATOM 685 C C . ALA A 1 88 ? -4.932 -9.406 -11.533 1.00 92.19 88 ALA A C 1
ATOM 687 O O . ALA A 1 88 ? -4.427 -8.417 -12.073 1.00 92.19 88 ALA A O 1
ATOM 688 N N . ASP A 1 89 ? -6.252 -9.566 -11.426 1.00 91.56 89 ASP A N 1
ATOM 689 C CA . ASP A 1 89 ? -7.224 -8.537 -11.819 1.00 91.56 89 ASP A CA 1
ATOM 690 C C . ASP A 1 89 ? -7.228 -7.355 -10.837 1.00 91.56 89 ASP A C 1
ATOM 692 O O . ASP A 1 89 ? -7.335 -6.196 -11.243 1.00 91.56 89 ASP A O 1
ATOM 696 N N . TYR A 1 90 ? -7.089 -7.666 -9.544 1.00 92.12 90 TYR A N 1
ATOM 697 C CA . TYR A 1 90 ? -7.091 -6.715 -8.438 1.00 92.12 90 TYR A CA 1
ATOM 698 C C . TYR A 1 90 ? -6.061 -7.119 -7.384 1.00 92.12 90 TYR A C 1
ATOM 700 O O . TYR A 1 90 ? -5.897 -8.300 -7.072 1.00 92.12 90 TYR A O 1
ATOM 708 N N . ILE A 1 91 ? -5.411 -6.124 -6.792 1.00 94.38 91 ILE A N 1
ATOM 709 C CA . ILE A 1 91 ? -4.467 -6.268 -5.687 1.00 94.38 91 ILE A CA 1
ATOM 710 C C . ILE A 1 91 ? -5.049 -5.559 -4.466 1.00 94.38 91 ILE A C 1
ATOM 712 O O . ILE A 1 91 ? -5.531 -4.431 -4.559 1.00 94.38 91 ILE A O 1
ATOM 716 N N . VAL A 1 92 ? -4.986 -6.229 -3.316 1.00 94.25 92 VAL A N 1
ATOM 717 C CA . VAL A 1 92 ? -5.173 -5.594 -2.010 1.00 94.25 92 VAL A CA 1
ATOM 718 C C . VAL A 1 92 ? -3.815 -5.552 -1.332 1.00 94.25 92 VAL A C 1
ATOM 720 O O . VAL A 1 92 ? -3.253 -6.598 -1.002 1.00 94.25 92 VAL A O 1
ATOM 723 N N . ASP A 1 93 ? -3.288 -4.351 -1.161 1.00 95.75 93 ASP A N 1
ATOM 724 C CA . ASP A 1 93 ? -2.001 -4.108 -0.534 1.00 95.75 93 ASP A CA 1
ATOM 725 C C . ASP A 1 93 ? -2.184 -3.949 0.981 1.00 95.75 93 ASP A C 1
ATOM 727 O O . ASP A 1 93 ? -2.999 -3.154 1.436 1.00 95.75 93 ASP A O 1
ATOM 731 N N . ILE A 1 94 ? -1.470 -4.732 1.790 1.00 94.81 94 ILE A N 1
ATOM 732 C CA . ILE A 1 94 ? -1.617 -4.729 3.256 1.00 94.81 94 ILE A CA 1
ATOM 733 C C . ILE A 1 94 ? -0.245 -4.484 3.898 1.00 94.81 94 ILE A C 1
ATOM 735 O O . ILE A 1 94 ? 0.394 -5.429 4.377 1.00 94.81 94 ILE A O 1
ATOM 739 N N . PRO A 1 95 ? 0.270 -3.242 3.861 1.00 94.56 95 PRO A N 1
ATOM 740 C CA . PRO A 1 95 ? 1.550 -2.917 4.466 1.00 94.56 95 PRO A CA 1
ATOM 741 C C . PRO A 1 95 ? 1.432 -2.804 5.989 1.00 94.56 95 PRO A C 1
ATOM 743 O O . PRO A 1 95 ? 0.488 -2.225 6.521 1.00 94.56 95 PRO A O 1
ATOM 746 N N . ILE A 1 96 ? 2.450 -3.275 6.713 1.00 91.88 96 ILE A N 1
ATOM 747 C CA . ILE A 1 96 ? 2.609 -2.933 8.135 1.00 91.88 96 ILE A CA 1
ATOM 748 C C . ILE A 1 96 ? 3.203 -1.531 8.229 1.00 91.88 96 ILE A C 1
ATOM 750 O O . ILE A 1 96 ? 4.319 -1.315 7.747 1.00 91.88 96 ILE A O 1
ATOM 754 N N . VAL A 1 97 ? 2.523 -0.618 8.927 1.00 93.38 97 VAL A N 1
ATOM 755 C CA . VAL A 1 97 ? 2.996 0.758 9.128 1.00 93.38 97 VAL A CA 1
ATOM 756 C C . VAL A 1 97 ? 4.156 0.769 10.115 1.00 93.38 97 VAL A C 1
ATOM 758 O O . VAL A 1 97 ? 3.987 0.565 11.322 1.00 93.38 97 VAL A O 1
ATOM 761 N N . LYS A 1 98 ? 5.374 0.996 9.618 1.00 89.94 98 LYS A N 1
ATOM 762 C CA . LYS A 1 98 ? 6.557 1.026 10.488 1.00 89.94 98 LYS A CA 1
ATOM 763 C C . LYS A 1 98 ? 7.701 1.875 9.972 1.00 89.94 98 LYS A C 1
ATOM 765 O O . LYS A 1 98 ? 7.882 2.041 8.768 1.00 89.94 98 LYS A O 1
ATOM 770 N N . ARG A 1 99 ? 8.570 2.305 10.889 1.00 88.81 99 ARG A N 1
ATOM 771 C CA . ARG A 1 99 ? 9.907 2.798 10.526 1.00 88.81 99 ARG A CA 1
ATOM 772 C C . ARG A 1 99 ? 10.809 1.649 10.090 1.00 88.81 99 ARG A C 1
ATOM 774 O O . ARG A 1 99 ? 10.664 0.500 10.512 1.00 88.81 99 ARG A O 1
ATOM 781 N N . HIS A 1 100 ? 11.769 1.965 9.235 1.00 87.94 100 HIS A N 1
ATOM 782 C CA . HIS A 1 100 ? 12.675 1.000 8.632 1.00 87.94 100 HIS A CA 1
ATOM 783 C C . HIS A 1 100 ? 14.046 1.629 8.394 1.00 87.94 100 HIS A C 1
ATOM 785 O O . HIS A 1 100 ? 14.120 2.762 7.965 1.00 87.94 100 HIS A O 1
ATOM 791 N N . SER A 1 101 ? 15.161 0.922 8.583 1.00 80.06 101 SER A N 1
ATOM 792 C CA . SER A 1 101 ? 16.488 1.539 8.402 1.00 80.06 101 SER A CA 1
ATOM 793 C C . SER A 1 101 ? 16.755 2.053 6.974 1.00 80.06 101 SER A C 1
ATOM 795 O O . SER A 1 101 ? 17.233 3.169 6.801 1.00 80.06 101 SER A O 1
ATOM 797 N N . GLN A 1 102 ? 16.438 1.234 5.965 1.00 80.19 102 GLN A N 1
ATOM 798 C CA . GLN A 1 102 ? 16.802 1.475 4.559 1.00 80.19 102 GLN A CA 1
ATOM 799 C C . GLN A 1 102 ? 15.924 2.481 3.833 1.00 80.19 102 GLN A C 1
ATOM 801 O O . GLN A 1 102 ? 16.384 3.581 3.635 1.00 80.19 102 GLN A O 1
ATOM 806 N N . ALA A 1 103 ? 14.678 2.139 3.487 1.00 84.62 103 ALA A N 1
ATOM 807 C CA . ALA A 1 103 ? 13.731 3.071 2.850 1.00 84.62 103 ALA A CA 1
ATOM 808 C C . ALA A 1 103 ? 13.066 4.043 3.849 1.00 84.62 103 ALA A C 1
ATOM 810 O O . ALA A 1 103 ? 12.056 4.661 3.544 1.00 84.62 103 ALA A O 1
ATOM 811 N N . ASN A 1 104 ? 13.591 4.109 5.076 1.00 87.56 104 ASN A N 1
ATOM 812 C CA . ASN A 1 104 ? 13.093 4.865 6.226 1.00 87.56 104 ASN A CA 1
ATOM 813 C C . 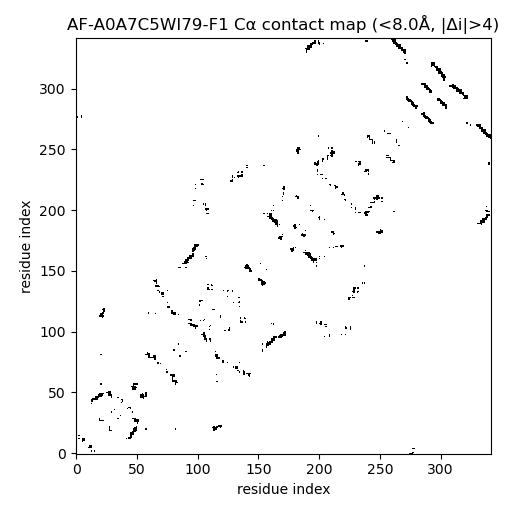ASN A 1 104 ? 11.713 4.487 6.794 1.00 87.56 104 ASN A C 1
ATOM 815 O O . ASN A 1 104 ? 11.540 4.471 8.013 1.00 87.56 104 ASN A O 1
ATOM 819 N N . ALA A 1 105 ? 10.773 4.095 5.940 1.00 90.88 105 ALA A N 1
ATOM 820 C CA . ALA A 1 105 ? 9.460 3.582 6.299 1.00 90.88 105 ALA A CA 1
ATOM 821 C C . ALA A 1 105 ? 9.178 2.240 5.599 1.00 90.88 105 ALA A C 1
ATOM 823 O O . ALA A 1 105 ? 9.911 1.798 4.709 1.00 90.88 105 ALA A O 1
ATOM 824 N N . THR A 1 106 ? 8.158 1.532 6.069 1.00 91.69 106 THR A N 1
ATOM 825 C CA . THR A 1 106 ? 7.482 0.437 5.364 1.00 91.69 106 THR A CA 1
ATOM 826 C C . THR A 1 106 ? 6.015 0.790 5.325 1.00 91.69 106 THR A C 1
ATOM 828 O O . THR A 1 106 ? 5.428 0.998 6.382 1.00 91.69 106 THR A O 1
ATOM 831 N N . LEU A 1 107 ? 5.521 0.934 4.102 1.00 95.62 107 LEU A N 1
ATOM 832 C CA . LEU A 1 107 ? 4.217 1.441 3.687 1.00 95.62 107 LEU A CA 1
ATOM 833 C C . LEU A 1 107 ? 3.841 0.701 2.388 1.00 95.62 107 LEU A C 1
ATOM 835 O O . LEU A 1 107 ? 4.527 -0.273 2.046 1.00 95.62 107 LEU A O 1
ATOM 839 N N . GLY A 1 108 ? 2.798 1.124 1.680 1.00 96.06 108 GLY A N 1
ATOM 840 C CA . GLY A 1 108 ? 2.243 0.398 0.539 1.00 96.06 108 GLY A CA 1
ATOM 841 C C . GLY A 1 108 ? 3.221 0.252 -0.621 1.00 96.06 108 GLY A C 1
ATOM 842 O O . GLY A 1 108 ? 3.583 -0.859 -1.009 1.00 96.06 108 GLY A O 1
ATOM 843 N N . TYR A 1 109 ? 3.825 1.357 -1.066 1.00 96.19 109 TYR A N 1
ATOM 844 C CA . TYR A 1 109 ? 4.804 1.329 -2.165 1.00 96.19 109 TYR A CA 1
ATOM 845 C C . TYR A 1 109 ? 5.978 0.380 -1.889 1.00 96.19 109 TYR A C 1
ATOM 847 O O . TYR A 1 109 ? 6.481 -0.314 -2.773 1.00 96.19 109 TYR A O 1
ATOM 855 N N . LYS A 1 110 ? 6.420 0.313 -0.629 1.00 94.12 110 LYS A N 1
ATOM 856 C CA . LYS A 1 110 ? 7.502 -0.589 -0.231 1.00 94.12 110 LYS A CA 1
ATOM 857 C C . LYS A 1 110 ? 7.064 -2.050 -0.161 1.00 94.12 110 LYS A C 1
ATOM 859 O O . LYS A 1 110 ? 7.910 -2.929 -0.334 1.00 94.12 110 LYS A O 1
ATOM 864 N N . ASN A 1 111 ? 5.792 -2.328 0.109 1.00 94.06 111 ASN A N 1
ATOM 865 C CA . ASN A 1 111 ? 5.287 -3.696 0.189 1.00 94.06 111 ASN A CA 1
ATOM 866 C C . ASN A 1 111 ? 5.493 -4.443 -1.139 1.00 94.06 111 ASN A C 1
ATOM 868 O O . ASN A 1 111 ? 5.831 -5.626 -1.154 1.00 94.06 111 ASN A O 1
ATOM 872 N N . HIS A 1 112 ? 5.461 -3.706 -2.251 1.00 94.38 112 HIS A N 1
ATOM 873 C CA . HIS A 1 112 ? 5.738 -4.211 -3.593 1.00 94.38 112 HIS A CA 1
ATOM 874 C C . HIS A 1 112 ? 7.213 -4.508 -3.905 1.00 94.38 112 HIS A C 1
ATOM 876 O O . HIS A 1 112 ? 7.513 -5.075 -4.955 1.00 94.38 112 HIS A O 1
ATOM 882 N N . LEU A 1 113 ? 8.145 -4.294 -2.966 1.00 91.94 113 LEU A N 1
ATOM 883 C CA . LEU A 1 113 ? 9.445 -4.981 -3.025 1.00 91.94 113 LEU A CA 1
ATOM 884 C C . LEU A 1 113 ? 9.271 -6.511 -2.990 1.00 91.94 113 LEU A C 1
ATOM 886 O O . LEU A 1 113 ? 10.105 -7.237 -3.523 1.00 91.94 113 LEU A O 1
ATOM 890 N N . GLY A 1 114 ? 8.176 -7.006 -2.403 1.00 89.69 114 GLY A N 1
ATOM 891 C CA . GLY A 1 114 ? 7.790 -8.413 -2.466 1.00 89.69 114 GLY A CA 1
ATOM 892 C C . GLY A 1 114 ? 7.299 -8.869 -3.842 1.00 89.69 114 GLY A C 1
ATOM 893 O O . GLY A 1 114 ? 7.175 -10.067 -4.062 1.00 89.69 114 GLY A O 1
ATOM 894 N N . SER A 1 115 ? 7.034 -7.950 -4.773 1.00 91.19 115 SER A N 1
ATOM 895 C CA . SER A 1 115 ? 6.530 -8.245 -6.121 1.00 91.19 115 SER A CA 1
ATOM 896 C C . SER A 1 115 ? 7.639 -8.396 -7.168 1.00 91.19 115 SER A C 1
ATOM 898 O O . SER A 1 115 ? 7.337 -8.712 -8.318 1.00 91.19 115 SER A O 1
ATOM 900 N N . ILE A 1 116 ? 8.906 -8.199 -6.788 1.00 91.12 116 ILE A N 1
ATOM 901 C CA . ILE A 1 116 ? 10.062 -8.235 -7.693 1.00 91.12 116 ILE A CA 1
ATOM 902 C C . ILE A 1 116 ? 11.101 -9.277 -7.275 1.00 91.12 116 ILE A C 1
ATOM 904 O O . ILE A 1 116 ? 11.264 -9.590 -6.094 1.00 91.12 116 ILE A O 1
ATOM 908 N N . ARG A 1 117 ? 11.832 -9.814 -8.257 1.00 87.94 117 ARG A N 1
ATOM 909 C CA . ARG A 1 117 ? 12.731 -10.956 -8.047 1.00 87.94 117 ARG A CA 1
ATOM 910 C C . ARG A 1 117 ? 13.918 -10.669 -7.140 1.00 87.94 117 ARG A C 1
ATOM 912 O O . ARG A 1 117 ? 14.405 -11.602 -6.499 1.00 87.94 117 ARG A O 1
ATOM 919 N N . ASN A 1 118 ? 14.428 -9.440 -7.095 1.00 84.62 118 ASN A N 1
ATOM 920 C CA . ASN A 1 118 ? 15.631 -9.119 -6.326 1.00 84.62 118 ASN A CA 1
ATOM 921 C C . ASN A 1 118 ? 15.552 -7.754 -5.626 1.00 84.62 118 ASN A C 1
ATOM 923 O O . ASN A 1 118 ? 16.290 -6.824 -5.949 1.00 84.62 118 ASN A O 1
ATOM 927 N N . ALA A 1 119 ? 14.700 -7.651 -4.604 1.00 88.44 119 ALA A N 1
ATOM 928 C CA . ALA A 1 119 ? 14.575 -6.435 -3.796 1.00 88.44 119 ALA A CA 1
ATOM 929 C C . ALA A 1 119 ? 15.890 -6.004 -3.119 1.00 88.44 119 ALA A C 1
ATOM 931 O O . ALA A 1 119 ? 16.169 -4.812 -2.994 1.00 88.44 119 ALA A O 1
ATOM 932 N N . ASN A 1 120 ? 16.725 -6.965 -2.709 1.00 87.06 120 ASN A N 1
ATOM 933 C CA . ASN A 1 120 ? 18.009 -6.685 -2.060 1.00 87.06 120 ASN A CA 1
ATOM 934 C C . ASN A 1 120 ? 18.963 -5.874 -2.940 1.00 87.06 120 ASN A C 1
ATOM 936 O O . ASN A 1 120 ? 19.742 -5.072 -2.419 1.00 87.06 120 ASN A O 1
ATOM 940 N N . ALA A 1 121 ? 18.928 -6.090 -4.257 1.00 88.94 121 ALA A N 1
ATOM 941 C CA . ALA A 1 121 ? 19.770 -5.344 -5.181 1.00 88.94 121 ALA A CA 1
ATOM 942 C C . ALA A 1 121 ? 19.415 -3.853 -5.209 1.00 88.94 121 ALA A C 1
ATOM 944 O O . ALA A 1 121 ? 20.287 -3.048 -5.499 1.00 88.94 121 ALA A O 1
ATOM 945 N N . LEU A 1 122 ? 18.193 -3.470 -4.825 1.00 90.69 122 LEU A N 1
ATOM 946 C CA . LEU A 1 122 ? 17.731 -2.081 -4.854 1.00 90.69 122 LEU A CA 1
ATOM 947 C C . LEU A 1 122 ? 18.127 -1.263 -3.617 1.00 90.69 122 LEU A C 1
ATOM 949 O O . LEU A 1 122 ? 17.856 -0.064 -3.555 1.00 90.69 122 LEU A O 1
ATOM 953 N N . HIS A 1 123 ? 18.788 -1.868 -2.622 1.00 88.69 123 HIS A N 1
ATOM 954 C CA . HIS A 1 123 ? 19.182 -1.165 -1.398 1.00 88.69 123 HIS A CA 1
ATOM 955 C C . HIS A 1 123 ? 19.935 0.161 -1.634 1.00 88.69 123 HIS A C 1
ATOM 957 O O . HIS A 1 123 ? 19.574 1.128 -0.960 1.00 88.69 123 HIS A O 1
ATOM 963 N N . PRO A 1 124 ? 20.916 0.270 -2.559 1.00 88.50 124 PRO A N 1
ATOM 964 C CA . PRO A 1 124 ? 21.608 1.537 -2.823 1.00 88.50 124 PRO A CA 1
ATOM 965 C C . PRO A 1 124 ? 20.669 2.691 -3.203 1.00 88.50 124 PRO A C 1
ATOM 967 O O . PRO A 1 124 ? 20.892 3.821 -2.768 1.00 88.50 124 PRO A O 1
ATOM 970 N N . TRP A 1 125 ? 19.592 2.398 -3.935 1.00 89.12 125 TRP A N 1
ATOM 971 C CA . TRP A 1 125 ? 18.598 3.380 -4.370 1.00 89.12 125 TRP A CA 1
ATOM 972 C C . TRP A 1 125 ? 17.566 3.699 -3.276 1.00 89.12 125 TRP A C 1
ATOM 974 O O . TRP A 1 125 ? 17.094 4.827 -3.186 1.00 89.12 125 TRP A O 1
ATOM 984 N N . LEU A 1 126 ? 17.281 2.756 -2.370 1.00 87.50 126 LEU A N 1
ATOM 985 C CA . LEU A 1 126 ? 16.341 2.964 -1.258 1.00 87.50 126 LEU A CA 1
ATOM 986 C C . LEU A 1 126 ? 16.880 3.872 -0.142 1.00 87.50 126 LEU A C 1
ATOM 988 O O . LEU A 1 126 ? 16.095 4.553 0.510 1.00 87.50 126 LEU A O 1
ATOM 992 N N . TYR A 1 127 ? 18.194 3.873 0.116 1.00 76.38 127 TYR A N 1
ATOM 993 C CA . TYR A 1 127 ? 18.785 4.696 1.187 1.00 76.38 127 TYR A CA 1
ATOM 994 C C . TYR A 1 127 ? 18.757 6.199 0.900 1.00 76.38 127 TYR A C 1
ATOM 996 O O . TYR A 1 127 ? 18.908 6.996 1.829 1.00 76.38 127 TYR A O 1
ATOM 1004 N N . ASN A 1 128 ? 18.646 6.564 -0.377 1.00 63.06 128 ASN A N 1
ATOM 1005 C CA . ASN A 1 128 ? 18.967 7.899 -0.857 1.00 63.06 128 ASN A CA 1
ATOM 1006 C C . ASN A 1 128 ? 17.943 8.487 -1.816 1.00 63.06 128 ASN A C 1
ATOM 1008 O O . ASN A 1 128 ? 18.223 9.603 -2.246 1.00 63.06 128 ASN A O 1
ATOM 1012 N N . ASP A 1 129 ? 16.855 7.759 -2.128 1.00 64.25 129 ASP A N 1
ATOM 1013 C CA . ASP A 1 129 ? 15.804 8.077 -3.111 1.00 64.25 129 ASP A CA 1
ATOM 1014 C C . ASP A 1 129 ? 16.148 9.333 -3.916 1.00 64.25 129 ASP A C 1
ATOM 1016 O O . ASP A 1 129 ? 16.018 10.475 -3.433 1.00 64.25 129 ASP A O 1
ATOM 1020 N N . THR A 1 130 ? 16.798 9.078 -5.055 1.00 67.75 130 THR A N 1
ATOM 1021 C CA . THR A 1 130 ? 17.507 10.088 -5.840 1.00 67.75 130 THR A CA 1
ATOM 1022 C C . THR A 1 130 ? 16.576 11.260 -6.118 1.00 67.75 130 THR A C 1
ATOM 1024 O O . THR A 1 130 ? 15.420 11.016 -6.447 1.00 67.75 130 THR A O 1
ATOM 1027 N N . PRO A 1 131 ? 17.025 12.522 -5.993 1.00 72.06 131 PRO A N 1
ATOM 1028 C CA . PRO A 1 131 ? 16.165 13.676 -6.259 1.00 72.06 131 PRO A CA 1
ATOM 1029 C C . PRO A 1 131 ? 15.461 13.639 -7.624 1.00 72.06 131 PRO A C 1
ATOM 1031 O O . PRO A 1 131 ? 14.481 14.350 -7.822 1.00 72.06 131 PRO A O 1
ATOM 1034 N N . GLU A 1 132 ? 15.985 12.850 -8.560 1.00 78.56 132 GLU A N 1
ATOM 1035 C CA . GLU A 1 132 ? 15.539 12.746 -9.938 1.00 78.56 132 GLU A CA 1
ATOM 1036 C C . GLU A 1 132 ? 14.562 11.580 -10.200 1.00 78.56 132 GLU A C 1
ATOM 1038 O O . GLU A 1 132 ? 13.815 11.654 -11.172 1.00 78.56 132 GLU A O 1
ATOM 1043 N N . ALA A 1 133 ? 14.526 10.531 -9.364 1.00 88.56 133 ALA A N 1
ATOM 1044 C CA . ALA A 1 133 ? 13.730 9.316 -9.610 1.00 88.56 133 ALA A CA 1
ATOM 1045 C C . ALA A 1 133 ? 13.523 8.452 -8.350 1.00 88.56 133 ALA A C 1
ATOM 1047 O O . ALA A 1 133 ? 14.316 8.522 -7.408 1.00 88.56 133 ALA A O 1
ATOM 1048 N N . SER A 1 134 ? 12.517 7.564 -8.362 1.00 93.44 134 SER A N 1
ATOM 1049 C CA . SER A 1 134 ? 12.233 6.658 -7.240 1.00 93.44 134 SER A CA 1
ATOM 1050 C C . SER A 1 134 ? 11.938 5.215 -7.644 1.00 93.44 134 SER A C 1
ATOM 1052 O O . SER A 1 134 ? 10.975 4.940 -8.356 1.00 93.44 134 SER A O 1
ATOM 1054 N N . VAL A 1 135 ? 12.700 4.271 -7.074 1.00 94.38 135 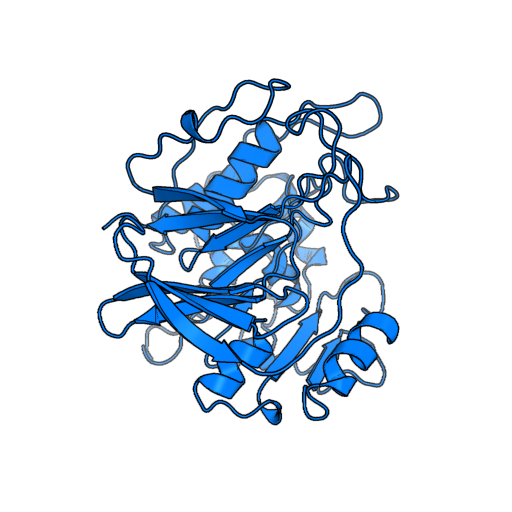VAL A N 1
ATOM 1055 C CA . VAL A 1 135 ? 12.557 2.840 -7.390 1.00 94.38 135 VAL A CA 1
ATOM 1056 C C . VAL A 1 135 ? 11.226 2.293 -6.900 1.00 94.38 135 VAL A C 1
ATOM 1058 O O . VAL A 1 135 ? 10.678 1.373 -7.493 1.00 94.38 135 VAL A O 1
ATOM 1061 N N . LEU A 1 136 ? 10.687 2.869 -5.824 1.00 95.44 136 LEU A N 1
ATOM 1062 C CA . LEU A 1 136 ? 9.384 2.489 -5.299 1.00 95.44 136 LEU A CA 1
ATOM 1063 C C . LEU A 1 136 ? 8.266 2.924 -6.254 1.00 95.44 136 LEU A C 1
ATOM 1065 O O . LEU A 1 136 ? 7.383 2.125 -6.560 1.00 95.44 136 LEU A O 1
ATOM 1069 N N . ALA A 1 137 ? 8.335 4.159 -6.763 1.00 95.81 137 ALA A N 1
ATOM 1070 C CA . ALA A 1 137 ? 7.373 4.659 -7.744 1.00 95.81 137 ALA A CA 1
ATOM 1071 C C . ALA A 1 137 ? 7.467 3.914 -9.084 1.00 95.81 137 ALA A C 1
ATOM 1073 O O . ALA A 1 137 ? 6.451 3.651 -9.725 1.00 95.81 137 ALA A O 1
ATOM 1074 N N . ASP A 1 138 ? 8.669 3.513 -9.492 1.00 96.31 138 ASP A N 1
ATOM 1075 C CA . ASP A 1 138 ? 8.891 2.766 -10.734 1.00 96.31 138 ASP A CA 1
ATOM 1076 C C . ASP A 1 138 ? 8.324 1.350 -10.673 1.00 96.31 138 ASP A C 1
ATOM 1078 O O . ASP A 1 138 ? 7.676 0.901 -11.621 1.00 96.31 138 ASP A O 1
ATOM 1082 N N . ILE A 1 139 ? 8.505 0.661 -9.542 1.00 96.62 139 ILE A N 1
ATOM 1083 C CA . ILE A 1 139 ? 7.896 -0.652 -9.308 1.00 96.62 139 ILE A CA 1
ATOM 1084 C C . ILE A 1 139 ? 6.373 -0.532 -9.381 1.00 96.62 139 ILE A C 1
ATOM 1086 O O . ILE A 1 139 ? 5.746 -1.268 -10.140 1.00 96.62 139 ILE A O 1
ATOM 1090 N N . MET A 1 140 ? 5.780 0.428 -8.665 1.00 97.19 140 MET A N 1
ATOM 1091 C CA . MET A 1 140 ? 4.329 0.653 -8.686 1.00 97.19 140 MET A CA 1
ATOM 1092 C C . MET A 1 140 ? 3.798 1.011 -10.078 1.00 97.19 140 MET A C 1
ATOM 1094 O O . MET A 1 140 ? 2.712 0.579 -10.465 1.00 97.19 140 MET A O 1
ATOM 1098 N N . GLY A 1 141 ? 4.572 1.769 -10.854 1.00 96.62 141 GLY A N 1
ATOM 1099 C CA . GLY A 1 141 ? 4.242 2.151 -12.226 1.00 96.62 141 GLY A CA 1
ATOM 1100 C C . GLY A 1 141 ? 4.429 1.043 -13.263 1.00 96.62 141 GLY A C 1
ATOM 1101 O O . GLY A 1 141 ? 4.042 1.239 -14.411 1.00 96.62 141 GLY A O 1
ATOM 1102 N N . SER A 1 142 ? 4.996 -0.104 -12.887 1.00 96.62 142 SER A N 1
ATOM 1103 C CA . SER A 1 142 ? 5.327 -1.192 -13.810 1.00 96.62 142 SER A CA 1
ATOM 1104 C C . SER A 1 142 ? 4.269 -2.306 -13.831 1.00 96.62 142 SER A C 1
ATOM 1106 O O . SER A 1 142 ? 3.559 -2.475 -12.845 1.00 96.62 142 SER A O 1
ATOM 1108 N N . PRO A 1 143 ? 4.167 -3.106 -14.910 1.00 93.62 143 PRO A N 1
ATOM 1109 C CA . PRO A 1 143 ? 4.864 -2.917 -16.182 1.00 93.62 143 PRO A CA 1
ATOM 1110 C C . PRO A 1 143 ? 4.298 -1.730 -16.971 1.00 93.62 143 PRO A C 1
ATOM 1112 O O . PRO A 1 143 ? 3.132 -1.369 -16.827 1.00 93.62 143 PRO A O 1
ATOM 1115 N N . VAL A 1 144 ? 5.127 -1.151 -17.840 1.00 87.38 144 VAL A N 1
ATOM 1116 C CA . VAL A 1 144 ? 4.709 -0.119 -18.793 1.00 87.38 144 VAL A CA 1
ATOM 1117 C C . VAL A 1 144 ? 4.741 -0.722 -20.192 1.00 87.38 144 VAL A C 1
ATOM 1119 O O . VAL A 1 144 ? 5.812 -1.012 -20.723 1.00 87.38 144 VAL A O 1
ATOM 1122 N N . VAL A 1 145 ? 3.573 -0.901 -20.811 1.00 86.38 145 VAL A N 1
ATOM 1123 C CA . VAL A 1 145 ? 3.454 -1.408 -22.189 1.00 86.38 145 VAL A CA 1
ATOM 1124 C C . VAL A 1 145 ? 2.677 -0.388 -23.028 1.00 86.38 145 VAL A C 1
ATOM 1126 O O . VAL A 1 145 ? 1.469 -0.521 -23.200 1.00 86.38 145 VAL A O 1
ATOM 1129 N N . PRO A 1 146 ? 3.334 0.657 -23.576 1.00 82.12 146 PRO A N 1
ATOM 1130 C CA . PRO A 1 146 ? 2.637 1.758 -24.252 1.00 82.12 146 PRO A CA 1
ATOM 1131 C C . PRO A 1 146 ? 1.808 1.328 -25.470 1.00 82.12 146 PRO A C 1
ATOM 1133 O O . PRO A 1 146 ? 0.886 2.030 -25.875 1.00 82.12 146 PRO A O 1
ATOM 1136 N N . SER A 1 147 ? 2.146 0.186 -26.074 1.00 88.12 147 SER A N 1
ATOM 1137 C CA . SER A 1 147 ? 1.419 -0.384 -27.209 1.00 88.12 147 SER A CA 1
ATOM 1138 C C . SER A 1 147 ? 0.125 -1.100 -26.824 1.00 88.12 147 SER A C 1
ATOM 1140 O O . SER A 1 147 ? -0.664 -1.403 -27.717 1.00 88.12 147 SER A O 1
ATOM 1142 N N . ASP A 1 148 ? -0.085 -1.402 -25.541 1.00 88.19 148 ASP A N 1
ATOM 1143 C CA . ASP A 1 148 ? -1.238 -2.156 -25.062 1.00 88.19 148 ASP A CA 1
ATOM 1144 C C . ASP A 1 148 ? -1.807 -1.540 -23.770 1.00 88.19 148 ASP A C 1
ATOM 1146 O O . ASP A 1 148 ? -1.347 -1.858 -22.672 1.00 88.19 148 ASP A O 1
ATOM 1150 N N . PRO A 1 149 ? -2.835 -0.677 -23.872 1.00 84.62 149 PRO A N 1
ATOM 1151 C CA . PRO A 1 149 ? -3.453 -0.047 -22.707 1.00 84.62 149 PRO A CA 1
ATOM 1152 C C . PRO A 1 149 ? -4.250 -1.026 -21.830 1.00 84.62 149 PRO A C 1
ATOM 1154 O O . PRO A 1 149 ? -4.735 -0.623 -20.775 1.00 84.62 149 PRO A O 1
ATOM 1157 N N . SER A 1 150 ? -4.433 -2.287 -22.249 1.00 87.75 150 SER A N 1
ATOM 1158 C CA . SER A 1 150 ? -5.049 -3.311 -21.398 1.00 87.75 150 SER A CA 1
ATOM 1159 C C . SER A 1 150 ? -4.087 -3.838 -20.328 1.00 87.75 150 SER A C 1
ATOM 1161 O O . SER A 1 150 ? -4.537 -4.360 -19.305 1.00 87.75 150 SER A O 1
ATOM 1163 N N . VAL A 1 151 ? -2.776 -3.648 -20.521 1.00 90.31 151 VAL A N 1
ATOM 1164 C CA . VAL A 1 151 ? -1.759 -3.990 -19.529 1.00 90.31 151 VAL A CA 1
ATOM 1165 C C . VAL A 1 151 ? -1.742 -2.917 -18.446 1.00 90.31 151 VAL A C 1
ATOM 1167 O O . VAL A 1 151 ? -1.273 -1.800 -18.652 1.00 90.31 151 VAL A O 1
ATOM 1170 N N . LYS A 1 152 ? -2.263 -3.278 -17.274 1.00 94.19 152 LYS A N 1
ATOM 1171 C CA . LYS A 1 152 ? -2.284 -2.416 -16.092 1.00 94.19 152 LYS A CA 1
ATOM 1172 C C . LYS A 1 152 ? -0.996 -2.553 -15.286 1.00 94.19 152 LYS A C 1
ATOM 1174 O O . LYS A 1 152 ? -0.525 -3.673 -15.065 1.00 94.19 152 LYS A O 1
ATOM 1179 N N . SER A 1 153 ? -0.485 -1.431 -14.786 1.00 96.00 153 SER A N 1
ATOM 1180 C CA . SER A 1 153 ? 0.592 -1.425 -13.794 1.00 96.00 153 SER A CA 1
ATOM 1181 C C . SER A 1 153 ? 0.143 -2.022 -12.455 1.00 96.00 153 SER A C 1
ATOM 1183 O O . SER A 1 153 ? -1.054 -2.191 -12.207 1.00 96.00 153 SER A O 1
ATOM 1185 N N . ILE A 1 154 ? 1.096 -2.306 -11.562 1.00 96.62 154 ILE A N 1
ATOM 1186 C CA . ILE A 1 154 ? 0.833 -2.724 -10.180 1.00 96.62 154 ILE A CA 1
ATOM 1187 C C . ILE A 1 154 ? -0.107 -1.726 -9.502 1.00 96.62 154 ILE A C 1
ATOM 1189 O O . ILE A 1 154 ? -1.154 -2.129 -9.007 1.00 96.62 154 ILE A O 1
ATOM 1193 N N . GLY A 1 155 ? 0.200 -0.428 -9.565 1.00 95.50 155 GLY A N 1
ATOM 1194 C CA . GLY A 1 155 ? -0.642 0.617 -8.981 1.00 95.50 155 GLY A CA 1
ATOM 1195 C C . GLY A 1 155 ? -2.050 0.667 -9.574 1.00 95.50 155 GLY A C 1
ATOM 1196 O O . GLY A 1 155 ? -3.011 0.817 -8.836 1.00 95.50 155 GLY A O 1
ATOM 1197 N N . GLN A 1 156 ? -2.207 0.449 -10.884 1.00 94.00 156 GLN A N 1
ATOM 1198 C CA . GLN A 1 156 ? -3.530 0.392 -11.528 1.00 94.00 156 GLN A CA 1
ATOM 1199 C C . GLN A 1 156 ? -4.331 -0.877 -11.187 1.00 94.00 156 GLN A C 1
ATOM 1201 O O . GLN A 1 156 ? -5.542 -0.924 -11.425 1.00 94.00 156 GLN A O 1
ATOM 1206 N N . LYS A 1 157 ? -3.665 -1.923 -10.688 1.00 94.81 157 LYS A N 1
ATOM 1207 C CA . LYS A 1 157 ? -4.294 -3.143 -10.165 1.00 94.81 157 LYS A CA 1
ATOM 1208 C C . LYS A 1 157 ? -4.586 -3.032 -8.669 1.00 94.81 157 LYS A C 1
ATOM 1210 O O . LYS A 1 157 ? -5.489 -3.721 -8.197 1.00 94.81 157 LYS A O 1
ATOM 1215 N N . THR A 1 158 ? -3.852 -2.206 -7.923 1.00 94.75 158 THR A N 1
ATOM 1216 C CA . THR A 1 158 ? -4.083 -1.967 -6.493 1.00 94.75 158 THR A CA 1
ATOM 1217 C C . THR A 1 158 ? -5.422 -1.273 -6.290 1.00 94.75 158 THR A C 1
ATOM 1219 O O . THR A 1 158 ? -5.578 -0.088 -6.544 1.00 94.75 158 THR A O 1
ATOM 1222 N N . ALA A 1 159 ? -6.409 -2.051 -5.853 1.00 90.69 159 ALA A N 1
ATOM 1223 C CA . ALA A 1 159 ? -7.777 -1.595 -5.642 1.00 90.69 159 ALA A CA 1
ATOM 1224 C C . ALA A 1 159 ? -8.028 -1.123 -4.207 1.00 90.69 159 ALA A C 1
ATOM 1226 O O . ALA A 1 159 ? -9.024 -0.456 -3.950 1.00 90.69 159 ALA A O 1
ATOM 1227 N N . LEU A 1 160 ? -7.180 -1.542 -3.265 1.00 90.31 160 LEU A N 1
ATOM 1228 C CA . LEU A 1 160 ? -7.293 -1.193 -1.856 1.00 90.31 160 LEU A CA 1
ATOM 1229 C C . LEU A 1 160 ? -5.931 -1.329 -1.176 1.00 90.31 160 LEU A C 1
ATOM 1231 O O . LEU A 1 160 ? -5.261 -2.349 -1.327 1.00 90.31 160 LEU A O 1
ATOM 1235 N N . VAL A 1 161 ? -5.582 -0.345 -0.363 1.00 95.31 161 VAL A N 1
ATOM 1236 C CA . VAL A 1 161 ? -4.491 -0.372 0.606 1.00 95.31 161 VAL A CA 1
ATOM 1237 C C . VAL A 1 161 ? -5.093 -0.491 2.002 1.00 95.31 161 VAL A C 1
ATOM 1239 O O . VAL A 1 161 ? -6.077 0.171 2.321 1.00 95.31 161 VAL A O 1
ATOM 1242 N N . VAL A 1 162 ? -4.519 -1.350 2.841 1.00 93.50 162 VAL A N 1
ATOM 1243 C CA . VAL A 1 162 ? -4.878 -1.536 4.250 1.00 93.50 162 VAL A CA 1
ATOM 1244 C C . VAL A 1 162 ? -3.607 -1.426 5.089 1.00 93.50 162 VAL A C 1
ATOM 1246 O O . VAL A 1 162 ? -2.956 -2.421 5.404 1.00 93.50 162 VAL A O 1
ATOM 1249 N N . GLY A 1 163 ? -3.249 -0.197 5.445 1.00 95.38 163 GLY A N 1
ATOM 1250 C CA . GLY A 1 163 ? -2.195 0.125 6.395 1.00 95.38 163 GLY A CA 1
ATOM 1251 C C . GLY A 1 163 ? -2.478 -0.467 7.770 1.00 95.38 163 GLY A C 1
ATOM 1252 O O . GLY A 1 163 ? -3.314 0.036 8.523 1.00 95.38 163 GLY A O 1
ATOM 1253 N N . ASP A 1 164 ? -1.761 -1.533 8.110 1.00 91.56 164 ASP A N 1
ATOM 1254 C CA . ASP A 1 164 ? -1.885 -2.232 9.382 1.00 91.56 164 ASP A CA 1
ATOM 1255 C C . ASP A 1 164 ? -1.089 -1.502 10.473 1.00 91.56 164 ASP A C 1
ATOM 1257 O O . ASP A 1 164 ? 0.148 -1.549 10.521 1.00 91.56 164 ASP A O 1
ATOM 1261 N N . MET A 1 165 ? -1.818 -0.840 11.376 1.00 89.06 165 MET A N 1
ATOM 1262 C CA . MET A 1 165 ? -1.282 -0.297 12.624 1.00 89.06 165 MET A CA 1
ATOM 1263 C C . MET A 1 165 ? -1.694 -1.115 13.859 1.00 89.06 165 MET A C 1
ATOM 1265 O O . MET A 1 165 ? -1.375 -0.714 14.980 1.00 89.06 165 MET A O 1
ATOM 1269 N N . LEU A 1 166 ? -2.345 -2.273 13.694 1.00 83.88 166 LEU A N 1
ATOM 1270 C CA . LEU A 1 166 ? -2.550 -3.238 14.782 1.00 83.88 166 LEU A CA 1
ATOM 1271 C C . LEU A 1 166 ? -1.199 -3.798 15.237 1.00 83.88 166 LEU A C 1
ATOM 1273 O O . LEU A 1 166 ? -0.946 -3.944 16.431 1.00 83.88 166 LEU A O 1
ATOM 1277 N N . PHE A 1 167 ? -0.315 -4.046 14.267 1.00 81.06 167 PHE A N 1
ATOM 1278 C CA . PHE A 1 167 ? 1.063 -4.491 14.484 1.00 81.06 167 PHE A CA 1
ATOM 1279 C C . PHE A 1 167 ? 2.104 -3.443 14.065 1.00 81.06 167 PHE A C 1
ATOM 1281 O O . PHE A 1 167 ? 3.266 -3.779 13.811 1.00 81.06 167 PHE A O 1
ATOM 1288 N N . GLY A 1 168 ? 1.700 -2.171 13.996 1.00 87.19 168 GLY A N 1
ATOM 1289 C CA . GLY A 1 168 ? 2.574 -1.068 13.608 1.00 87.19 168 GLY A CA 1
ATOM 1290 C C . GLY A 1 168 ? 3.799 -0.944 14.521 1.00 87.19 168 GLY A C 1
ATOM 1291 O O . GLY A 1 168 ? 3.726 -1.173 15.730 1.00 87.19 168 GLY A O 1
ATOM 1292 N N . GLN A 1 169 ? 4.945 -0.564 13.949 1.00 86.56 169 GLN A N 1
ATOM 1293 C CA . GLN A 1 169 ? 6.215 -0.470 14.680 1.00 86.56 169 GLN A CA 1
ATOM 1294 C C . GLN A 1 169 ? 6.861 0.914 14.492 1.00 86.56 169 GLN A C 1
ATOM 1296 O O . GLN A 1 169 ? 7.445 1.190 13.440 1.00 86.56 169 GLN A O 1
ATOM 1301 N N . PRO A 1 170 ? 6.870 1.775 15.521 1.00 85.44 170 PRO A N 1
ATOM 1302 C CA . PRO A 1 170 ? 7.285 3.169 15.387 1.00 85.44 170 PRO A CA 1
ATOM 1303 C C . PRO A 1 170 ? 8.796 3.387 15.235 1.00 85.44 170 PRO A C 1
ATOM 1305 O O . PRO A 1 170 ? 9.259 4.521 15.268 1.00 85.44 170 PRO A O 1
ATOM 1308 N N . CYS A 1 171 ? 9.605 2.334 15.106 1.00 78.31 171 CYS A N 1
ATOM 1309 C CA . CYS A 1 171 ? 11.031 2.439 15.403 1.00 78.31 171 CYS A CA 1
ATOM 1310 C C . CYS A 1 171 ? 12.004 1.846 14.396 1.00 78.31 171 CYS A C 1
ATOM 1312 O O . CYS A 1 171 ? 12.739 2.594 13.758 1.00 78.31 171 CYS A O 1
ATOM 1314 N N . SER A 1 172 ? 12.091 0.523 14.292 1.00 70.44 172 SER A N 1
ATOM 1315 C CA . SER A 1 172 ? 13.097 -0.117 13.449 1.00 70.44 172 SER A CA 1
ATOM 1316 C C . SER A 1 172 ? 12.586 -1.440 12.906 1.00 70.44 172 SER A C 1
ATOM 1318 O O . SER A 1 172 ? 11.665 -2.050 13.447 1.00 70.44 172 SER A O 1
ATOM 1320 N N . ASN A 1 173 ? 13.210 -1.878 11.818 1.00 68.94 173 ASN A N 1
ATOM 1321 C CA . ASN A 1 173 ? 12.865 -3.075 11.071 1.00 68.94 173 ASN A CA 1
ATOM 1322 C C . ASN A 1 173 ? 13.484 -4.369 11.622 1.00 68.94 173 ASN A C 1
ATOM 1324 O O . ASN A 1 173 ? 13.164 -5.434 11.099 1.00 68.94 173 ASN A O 1
ATOM 1328 N N . PHE A 1 174 ? 14.346 -4.300 12.644 1.00 64.88 174 PHE A N 1
ATOM 1329 C CA . PHE A 1 174 ? 15.029 -5.469 13.205 1.00 64.88 174 PHE A CA 1
ATOM 1330 C C . PHE A 1 174 ? 14.837 -5.597 14.716 1.00 64.88 174 PHE A C 1
ATOM 1332 O O . PHE A 1 174 ? 15.013 -4.629 15.446 1.00 64.88 174 PHE A O 1
ATOM 1339 N N . GLY A 1 175 ? 14.552 -6.822 15.169 1.00 57.31 175 GLY A N 1
ATOM 1340 C CA . GLY A 1 175 ? 14.778 -7.259 16.552 1.00 57.31 175 GLY A CA 1
ATOM 1341 C C . GLY A 1 175 ? 13.822 -6.722 17.618 1.00 57.31 175 GLY A C 1
ATOM 1342 O O . GLY A 1 175 ? 14.064 -6.968 18.795 1.00 57.31 175 GLY A O 1
ATOM 1343 N N . HIS A 1 176 ? 12.753 -6.022 17.235 1.00 67.19 176 HIS A N 1
ATOM 1344 C CA . HIS A 1 176 ? 11.789 -5.470 18.182 1.00 67.19 176 HIS A CA 1
ATOM 1345 C C . HIS A 1 176 ? 10.382 -5.991 17.902 1.00 67.19 176 HIS A C 1
ATOM 1347 O O . HIS A 1 176 ? 9.869 -5.865 16.788 1.00 67.19 176 HIS A O 1
ATOM 1353 N N . GLU A 1 177 ? 9.762 -6.549 18.938 1.00 73.12 177 GLU A N 1
ATOM 1354 C CA . GLU A 1 177 ? 8.326 -6.808 18.967 1.00 73.12 177 GLU A CA 1
ATOM 1355 C C . GLU A 1 177 ? 7.539 -5.502 18.766 1.00 73.12 177 GLU A C 1
ATOM 1357 O O . GLU A 1 177 ? 8.057 -4.424 19.098 1.00 73.12 177 GLU A O 1
ATOM 1362 N N . PRO A 1 178 ? 6.319 -5.563 18.195 1.00 75.38 178 PRO A N 1
ATOM 1363 C CA . PRO A 1 178 ? 5.406 -4.425 18.184 1.00 75.38 178 PRO A CA 1
ATOM 1364 C C . PRO A 1 178 ? 5.349 -3.769 19.572 1.00 75.38 178 PRO A C 1
ATOM 1366 O O . PRO A 1 178 ? 5.469 -4.453 20.587 1.00 75.38 178 PRO A O 1
ATOM 1369 N N . ARG A 1 179 ? 5.207 -2.443 19.627 1.00 78.56 179 ARG A N 1
ATOM 1370 C CA . ARG A 1 179 ? 5.198 -1.694 20.891 1.00 78.56 179 ARG A CA 1
ATOM 1371 C C . ARG A 1 179 ? 4.084 -0.649 20.904 1.00 78.56 179 ARG A C 1
ATOM 1373 O O . ARG A 1 179 ? 3.681 -0.203 19.829 1.00 78.56 179 ARG A O 1
ATOM 1380 N N . PRO A 1 180 ? 3.663 -0.194 22.092 1.00 83.31 180 PRO A N 1
ATOM 1381 C CA . PRO A 1 180 ? 2.819 0.984 22.218 1.00 83.31 180 PRO A CA 1
ATOM 1382 C C . PRO A 1 180 ? 3.473 2.249 21.641 1.00 83.31 180 PRO A C 1
ATOM 1384 O O . PRO A 1 180 ? 4.699 2.373 21.627 1.00 83.31 180 PRO A O 1
ATOM 1387 N N . TRP A 1 181 ? 2.639 3.180 21.186 1.00 86.94 181 TRP A N 1
ATOM 1388 C CA . TRP A 1 181 ? 3.030 4.438 20.549 1.00 86.94 181 TRP A CA 1
ATOM 1389 C C . TRP A 1 181 ? 2.725 5.613 21.479 1.00 86.94 181 TRP A C 1
ATOM 1391 O O . TRP A 1 181 ? 1.633 5.695 22.053 1.00 86.94 181 TRP A O 1
ATOM 1401 N N . GLN A 1 182 ? 3.654 6.558 21.612 1.00 88.06 182 GLN A N 1
ATOM 1402 C CA . GLN A 1 182 ? 3.473 7.729 22.469 1.00 88.06 182 GLN A CA 1
ATOM 1403 C C . GLN A 1 182 ? 2.302 8.595 22.011 1.00 88.06 182 GLN A C 1
ATOM 1405 O O . GLN A 1 182 ? 1.520 9.053 22.848 1.00 88.06 182 GLN A O 1
ATOM 1410 N N . ILE A 1 183 ? 2.136 8.786 20.700 1.00 88.62 183 ILE A N 1
ATOM 1411 C CA . ILE A 1 183 ? 1.029 9.587 20.157 1.00 88.62 183 ILE A CA 1
ATOM 1412 C C . ILE A 1 183 ? -0.332 8.934 20.426 1.00 88.62 183 ILE A C 1
ATOM 1414 O O . ILE A 1 183 ? -1.352 9.610 20.440 1.00 88.62 183 ILE A O 1
ATOM 1418 N N . TYR A 1 184 ? -0.375 7.641 20.741 1.00 85.88 184 TYR A N 1
ATOM 1419 C CA . TYR A 1 184 ? -1.593 6.963 21.185 1.00 85.88 184 TYR A CA 1
ATOM 1420 C C . TYR A 1 184 ? -1.708 6.891 22.714 1.00 85.88 184 TYR A C 1
ATOM 1422 O O . TYR A 1 184 ? -2.493 6.114 23.237 1.00 85.88 184 TYR A O 1
ATOM 1430 N N . GLY A 1 185 ? -0.964 7.719 23.455 1.00 84.56 185 GLY A N 1
ATOM 1431 C CA . GLY A 1 185 ? -1.000 7.731 24.920 1.00 84.56 185 GLY A CA 1
ATOM 1432 C C . GLY A 1 185 ? -0.180 6.610 25.559 1.00 84.56 185 GLY A C 1
ATOM 1433 O O . GLY A 1 185 ? -0.475 6.207 26.679 1.00 84.56 185 GLY A O 1
ATOM 1434 N N . ASN A 1 186 ? 0.861 6.133 24.867 1.00 81.88 186 ASN A N 1
ATOM 1435 C CA . ASN A 1 186 ? 1.604 4.915 25.204 1.00 81.88 186 ASN A CA 1
ATOM 1436 C C . ASN A 1 186 ? 0.723 3.655 25.153 1.00 81.88 186 ASN A C 1
ATOM 1438 O O . ASN A 1 186 ? 0.908 2.729 25.943 1.00 81.88 186 ASN A O 1
ATOM 1442 N N . GLU A 1 187 ? -0.201 3.612 24.191 1.00 81.00 187 GLU A N 1
ATOM 1443 C CA . GLU A 1 187 ? -1.056 2.460 23.895 1.00 81.00 187 GLU A CA 1
ATOM 1444 C C . GLU A 1 187 ? -0.806 1.924 22.483 1.00 81.00 187 GLU A C 1
ATOM 1446 O O . GLU A 1 187 ? -0.092 2.517 21.669 1.00 81.00 187 GLU A O 1
ATOM 1451 N N . TRP A 1 188 ? -1.381 0.760 22.195 1.00 82.12 188 TRP A N 1
ATOM 1452 C CA . TRP A 1 188 ? -1.436 0.225 20.841 1.00 82.12 188 TRP A CA 1
ATOM 1453 C C . TRP A 1 188 ? -2.296 1.141 19.960 1.00 82.12 188 TRP A C 1
ATOM 1455 O O . TRP A 1 188 ? -3.371 1.548 20.405 1.00 82.12 188 TRP A O 1
ATOM 1465 N N . PRO A 1 189 ? -1.884 1.444 18.714 1.00 82.94 189 PRO A N 1
ATOM 1466 C CA . PRO A 1 189 ? -2.703 2.269 17.830 1.00 82.94 189 PRO A CA 1
ATOM 1467 C C . PRO A 1 189 ? -4.092 1.669 17.614 1.00 82.94 189 PRO A C 1
ATOM 1469 O O . PRO A 1 189 ? -5.082 2.400 17.605 1.00 82.94 189 PRO A O 1
ATOM 1472 N N . CYS A 1 190 ? -4.151 0.335 17.480 1.00 82.69 190 CYS A N 1
ATOM 1473 C CA . CYS A 1 190 ? -5.362 -0.419 17.152 1.00 82.69 190 CYS A CA 1
ATOM 1474 C C . CYS A 1 190 ? -6.094 0.178 15.936 1.00 82.69 190 CYS A C 1
ATOM 1476 O O . CYS A 1 190 ? -7.321 0.219 15.887 1.00 82.69 190 CYS A O 1
ATOM 1478 N N . SER A 1 191 ? -5.326 0.657 14.955 1.00 85.50 191 SER A N 1
ATOM 1479 C CA . SER A 1 191 ? -5.854 1.353 13.784 1.00 85.50 191 SER A CA 1
ATOM 1480 C C . SER A 1 191 ? -5.634 0.554 12.503 1.00 85.50 191 SER A C 1
ATOM 1482 O O . SER A 1 191 ? -4.649 -0.174 12.366 1.00 85.50 191 SER A O 1
ATOM 1484 N N . LEU A 1 192 ? -6.532 0.748 11.545 1.00 90.31 192 LEU A N 1
ATOM 1485 C CA . LEU A 1 192 ? -6.335 0.441 10.136 1.00 90.31 192 LEU A CA 1
ATOM 1486 C C . LEU A 1 192 ? -6.425 1.749 9.354 1.00 90.31 192 LEU A C 1
ATOM 1488 O O . LEU A 1 192 ? -7.311 2.559 9.617 1.00 90.31 192 LEU A O 1
ATOM 1492 N N . ILE A 1 193 ? -5.528 1.941 8.396 1.00 92.75 193 ILE A N 1
ATOM 1493 C CA . ILE A 1 193 ? -5.605 3.035 7.426 1.00 92.75 193 ILE A CA 1
ATOM 1494 C C . ILE A 1 193 ? -6.001 2.406 6.095 1.00 92.75 193 ILE A C 1
ATOM 1496 O O . ILE A 1 193 ? -5.349 1.469 5.653 1.00 92.75 193 ILE A O 1
ATOM 1500 N N . VAL A 1 194 ? -7.093 2.851 5.489 1.00 90.00 194 VAL A N 1
ATOM 1501 C CA . VAL A 1 194 ? -7.671 2.255 4.284 1.00 90.00 194 VAL A CA 1
ATOM 1502 C C . VAL A 1 194 ? -7.859 3.305 3.198 1.00 90.00 194 VAL A C 1
ATOM 1504 O O . VAL A 1 194 ? -8.248 4.429 3.496 1.00 90.00 194 VAL A O 1
ATOM 1507 N N . GLY A 1 195 ? -7.615 2.932 1.949 1.00 89.75 195 GLY A N 1
ATOM 1508 C CA . GLY A 1 195 ? -7.766 3.826 0.801 1.00 89.75 195 GLY A CA 1
ATOM 1509 C C . GLY A 1 195 ? -7.547 3.094 -0.514 1.00 89.75 195 GLY A C 1
ATOM 1510 O O . GLY A 1 195 ? -6.950 2.020 -0.519 1.00 89.75 195 GLY A O 1
ATOM 1511 N N . ASP A 1 196 ? -8.044 3.623 -1.623 1.00 87.06 196 ASP A N 1
ATOM 1512 C CA . ASP A 1 196 ? -7.821 3.089 -2.974 1.00 87.06 196 ASP A CA 1
ATOM 1513 C C . ASP A 1 196 ? -6.798 3.909 -3.784 1.00 87.06 196 ASP A C 1
ATOM 1515 O O . ASP A 1 196 ? -6.236 3.382 -4.743 1.00 87.06 196 ASP A O 1
ATOM 1519 N N . ASP A 1 197 ? -6.436 5.120 -3.345 1.00 94.50 197 ASP A N 1
ATOM 1520 C CA . ASP A 1 197 ? -5.198 5.794 -3.758 1.00 94.50 197 ASP A CA 1
ATOM 1521 C C . ASP A 1 197 ? -4.031 5.429 -2.822 1.00 94.50 197 ASP A C 1
ATOM 1523 O O . ASP A 1 197 ? -3.965 5.827 -1.654 1.00 94.50 197 ASP A O 1
ATOM 1527 N N . THR A 1 198 ? -3.052 4.694 -3.358 1.00 95.50 198 THR A N 1
ATOM 1528 C CA . THR A 1 198 ? -1.858 4.287 -2.602 1.00 95.50 198 THR A CA 1
ATOM 1529 C C . THR A 1 198 ? -0.957 5.467 -2.219 1.00 95.50 198 THR A C 1
ATOM 1531 O O . THR A 1 198 ? -0.384 5.445 -1.133 1.00 95.50 198 THR A O 1
ATOM 1534 N N . VAL A 1 199 ? -0.822 6.502 -3.057 1.00 97.69 199 VAL A N 1
ATOM 1535 C CA . VAL A 1 199 ? -0.025 7.704 -2.741 1.00 97.69 199 VAL A CA 1
ATOM 1536 C C . VAL A 1 199 ? -0.666 8.464 -1.585 1.00 97.69 199 VAL A C 1
ATOM 1538 O O . VAL A 1 199 ? 0.025 8.783 -0.617 1.00 97.69 199 VAL A O 1
ATOM 1541 N N . ALA A 1 200 ? -1.981 8.686 -1.643 1.00 97.06 200 ALA A N 1
ATOM 1542 C CA . ALA A 1 200 ? -2.720 9.376 -0.588 1.00 97.06 200 ALA A CA 1
ATOM 1543 C C . ALA A 1 200 ? -2.686 8.586 0.733 1.00 97.06 200 ALA A C 1
ATOM 1545 O O . ALA A 1 200 ? -2.420 9.143 1.804 1.00 97.06 200 ALA A O 1
ATOM 1546 N N . THR A 1 201 ? -2.868 7.263 0.654 1.00 97.44 201 THR A N 1
ATOM 1547 C CA . THR A 1 201 ? -2.814 6.378 1.824 1.00 97.44 201 THR A CA 1
ATOM 1548 C C . THR A 1 201 ? -1.421 6.378 2.457 1.00 97.44 201 THR A C 1
ATOM 1550 O O . THR A 1 201 ? -1.290 6.566 3.669 1.00 97.44 201 THR A O 1
ATOM 1553 N N . ASP A 1 202 ? -0.359 6.221 1.659 1.00 97.56 202 ASP A N 1
ATOM 1554 C CA . ASP A 1 202 ? 1.020 6.260 2.152 1.00 97.56 202 ASP A CA 1
ATOM 1555 C C . ASP A 1 202 ? 1.363 7.628 2.760 1.00 97.56 202 ASP A C 1
ATOM 1557 O O . ASP A 1 202 ? 2.013 7.663 3.808 1.00 97.56 202 ASP A O 1
ATOM 1561 N N . SER A 1 203 ? 0.878 8.726 2.166 1.00 97.19 203 SER A N 1
ATOM 1562 C CA . SER A 1 203 ? 0.948 10.098 2.694 1.00 97.19 203 SER A CA 1
ATOM 1563 C C . SER A 1 203 ? 0.421 10.204 4.127 1.00 97.19 203 SER A C 1
ATOM 1565 O O . SER A 1 203 ? 1.131 10.670 5.025 1.00 97.19 203 SER A O 1
ATOM 1567 N N . VAL A 1 204 ? -0.791 9.701 4.365 1.00 96.94 204 VAL A N 1
ATOM 1568 C CA . VAL A 1 204 ? -1.424 9.687 5.691 1.00 96.94 204 VAL A CA 1
ATOM 1569 C C . VAL A 1 204 ? -0.642 8.815 6.670 1.00 96.94 204 VAL A C 1
ATOM 1571 O O . VAL A 1 204 ? -0.344 9.235 7.794 1.00 96.94 204 VAL A O 1
ATOM 1574 N N . MET A 1 205 ? -0.248 7.611 6.244 1.00 96.50 205 MET A N 1
ATOM 1575 C CA . MET A 1 205 ? 0.524 6.698 7.086 1.00 96.50 205 MET A CA 1
ATOM 1576 C C . MET A 1 205 ? 1.860 7.310 7.524 1.00 96.50 205 MET A C 1
ATOM 1578 O O . MET A 1 205 ? 2.261 7.157 8.683 1.00 96.50 205 MET A O 1
ATOM 1582 N N . ILE A 1 206 ? 2.559 8.009 6.624 1.00 94.75 206 ILE A N 1
ATOM 1583 C CA . ILE A 1 206 ? 3.856 8.603 6.942 1.00 94.75 206 ILE A CA 1
ATOM 1584 C C . ILE A 1 206 ? 3.731 9.847 7.835 1.00 94.75 206 ILE A C 1
ATOM 1586 O O . ILE A 1 206 ? 4.607 10.056 8.675 1.00 94.75 206 ILE A O 1
ATOM 1590 N N . ASP A 1 207 ? 2.650 10.632 7.736 1.00 95.12 207 ASP A N 1
ATOM 1591 C CA . ASP A 1 207 ? 2.375 11.770 8.631 1.00 95.12 207 ASP A CA 1
ATOM 1592 C C . ASP A 1 207 ? 2.168 11.300 10.072 1.00 95.12 207 ASP A C 1
ATOM 1594 O O . ASP A 1 207 ? 2.816 11.802 10.999 1.00 95.12 207 ASP A O 1
ATOM 1598 N N . ILE A 1 208 ? 1.364 10.249 10.256 1.00 94.06 208 ILE A N 1
ATOM 1599 C CA . ILE A 1 208 ? 1.156 9.621 11.565 1.00 94.06 208 ILE A CA 1
ATOM 1600 C C . ILE A 1 208 ? 2.477 9.049 12.094 1.00 94.06 208 ILE A C 1
ATOM 1602 O O . ILE A 1 208 ? 2.873 9.339 13.226 1.00 94.06 208 ILE A O 1
ATOM 1606 N N . LEU A 1 209 ? 3.220 8.303 11.269 1.00 92.56 209 LEU A N 1
ATOM 1607 C CA . LEU A 1 209 ? 4.514 7.723 11.647 1.00 92.56 209 LEU A CA 1
ATOM 1608 C C . LEU A 1 209 ? 5.579 8.785 11.991 1.00 92.56 209 LEU A C 1
ATOM 1610 O O . LEU A 1 209 ? 6.476 8.525 12.803 1.00 92.56 209 LEU A O 1
ATOM 1614 N N . GLN A 1 210 ? 5.502 9.973 11.385 1.00 91.38 210 GLN A N 1
ATOM 1615 C CA . GLN A 1 210 ? 6.402 11.098 11.652 1.00 91.38 210 GLN A CA 1
ATOM 1616 C C . GLN A 1 210 ? 6.077 11.824 12.958 1.00 91.38 210 GLN A C 1
ATOM 1618 O O . GLN A 1 210 ? 6.985 12.357 13.598 1.00 91.38 210 GLN A O 1
ATOM 1623 N N . SER A 1 211 ? 4.805 11.837 13.354 1.00 91.81 211 SER A N 1
ATOM 1624 C CA . SER A 1 211 ? 4.358 12.448 14.609 1.00 91.81 211 SER A CA 1
ATOM 1625 C C . SER A 1 211 ? 4.833 11.677 15.845 1.00 91.81 211 SER A C 1
ATOM 1627 O O . SER A 1 211 ? 5.027 12.251 16.916 1.00 91.81 211 SER A O 1
ATOM 1629 N N . GLU A 1 212 ? 5.099 10.382 15.701 1.00 91.00 212 GLU A N 1
ATOM 1630 C CA . GLU A 1 212 ? 5.686 9.586 16.769 1.00 91.00 212 GLU A CA 1
ATOM 1631 C C . GLU A 1 212 ? 7.126 10.055 17.062 1.00 91.00 212 GLU A C 1
ATOM 1633 O O . GLU A 1 212 ? 7.901 10.302 16.136 1.00 91.00 212 GLU A O 1
ATOM 1638 N N . PRO A 1 213 ? 7.552 10.214 18.322 1.00 87.25 213 PRO A N 1
ATOM 1639 C CA . PRO A 1 213 ? 8.900 10.676 18.612 1.00 87.25 213 PRO A CA 1
ATOM 1640 C C . PRO A 1 213 ? 9.965 9.651 18.208 1.00 87.25 213 PRO A C 1
ATOM 1642 O O . PRO A 1 213 ? 9.742 8.441 18.107 1.00 87.25 213 PRO A O 1
ATOM 1645 N N . ALA A 1 214 ? 11.167 10.152 17.943 1.00 79.25 214 ALA A N 1
ATOM 1646 C CA . ALA A 1 214 ? 12.351 9.307 17.913 1.00 79.25 214 ALA A CA 1
ATOM 1647 C C . ALA A 1 214 ? 12.706 8.912 19.353 1.00 79.25 214 ALA A C 1
ATOM 1649 O O . ALA A 1 214 ? 12.663 9.750 20.252 1.00 79.25 214 ALA A O 1
ATOM 1650 N N . TYR A 1 215 ? 13.074 7.651 19.564 1.00 68.81 215 TYR A N 1
ATOM 1651 C CA . TYR A 1 215 ? 13.594 7.177 20.848 1.00 68.81 215 TYR A CA 1
ATOM 1652 C C . TYR A 1 215 ? 15.097 6.922 20.742 1.00 68.81 215 TYR A C 1
ATOM 1654 O O . TYR A 1 215 ? 15.584 6.391 19.735 1.00 68.81 215 TYR A O 1
ATOM 1662 N N . ASP A 1 216 ? 15.824 7.220 21.816 1.00 51.59 216 ASP A N 1
ATOM 1663 C CA . ASP A 1 216 ? 17.202 6.763 21.974 1.00 51.59 216 ASP A CA 1
ATOM 1664 C C . ASP A 1 216 ? 17.233 5.222 21.973 1.00 51.59 216 ASP A C 1
ATOM 1666 O O . ASP A 1 216 ? 16.419 4.571 22.627 1.00 51.59 216 ASP A O 1
ATOM 1670 N N . GLY A 1 217 ? 18.146 4.619 21.199 1.00 51.50 217 GLY A N 1
ATOM 1671 C CA . GLY A 1 217 ? 18.268 3.154 21.077 1.00 51.50 217 GLY A CA 1
ATOM 1672 C C . GLY A 1 217 ? 17.953 2.553 19.700 1.00 51.50 217 GLY A C 1
ATOM 1673 O O . GLY A 1 217 ? 17.736 1.349 19.603 1.00 51.50 217 GLY A O 1
ATOM 1674 N N . GLY A 1 218 ? 17.947 3.356 18.628 1.00 52.56 218 GLY A N 1
ATOM 1675 C CA . GLY A 1 218 ? 17.838 2.866 17.240 1.00 52.56 218 GLY A CA 1
ATOM 1676 C C . GLY A 1 218 ? 16.524 3.205 16.529 1.00 52.56 218 GLY A C 1
ATOM 1677 O O . GLY A 1 218 ? 16.365 2.880 15.353 1.00 52.56 218 GLY A O 1
ATOM 1678 N N . CYS A 1 219 ? 15.613 3.904 17.206 1.00 63.16 219 CYS A N 1
ATOM 1679 C CA . CYS A 1 219 ? 14.396 4.474 16.636 1.00 63.16 219 CYS A CA 1
ATOM 1680 C C . CYS A 1 219 ? 14.687 5.842 16.005 1.00 63.16 219 CYS A C 1
ATOM 1682 O O . CYS A 1 219 ? 14.281 6.871 16.544 1.00 63.16 219 CYS A O 1
ATOM 1684 N N . GLY A 1 220 ? 15.437 5.874 14.902 1.00 69.25 220 GLY A N 1
ATOM 1685 C CA . GLY A 1 220 ? 15.734 7.135 14.218 1.00 69.25 220 GLY A CA 1
ATOM 1686 C C . GLY A 1 220 ? 14.459 7.884 13.813 1.00 69.25 220 GLY A C 1
ATOM 1687 O O . GLY A 1 220 ? 13.446 7.259 13.496 1.00 69.25 220 GLY A O 1
ATOM 1688 N N . ALA A 1 221 ? 14.515 9.218 13.813 1.00 79.38 221 ALA A N 1
ATOM 1689 C CA . ALA A 1 221 ? 13.460 10.041 13.231 1.00 79.38 221 ALA A CA 1
ATOM 1690 C C . ALA A 1 221 ? 13.270 9.699 11.747 1.00 79.38 221 ALA A C 1
ATOM 1692 O O . ALA A 1 221 ? 14.221 9.262 11.077 1.00 79.38 221 ALA A O 1
ATOM 1693 N N . LEU A 1 222 ? 12.061 9.943 11.230 1.00 86.00 222 LEU A N 1
ATOM 1694 C CA . LEU A 1 222 ? 11.874 9.860 9.793 1.00 86.00 222 LEU A CA 1
ATOM 1695 C C . LEU A 1 222 ? 12.764 10.900 9.096 1.00 86.00 222 LEU A C 1
ATOM 1697 O O . LEU A 1 222 ? 12.843 12.056 9.513 1.00 86.00 222 LEU A O 1
ATOM 1701 N N . ARG A 1 223 ? 13.483 10.481 8.056 1.00 85.12 223 ARG A N 1
ATOM 1702 C CA . ARG A 1 223 ? 14.390 11.348 7.297 1.00 85.12 223 ARG A CA 1
ATOM 1703 C C . ARG A 1 223 ? 13.591 12.164 6.288 1.00 85.12 223 ARG A C 1
ATOM 1705 O O . ARG A 1 223 ? 12.555 11.715 5.807 1.00 85.12 223 ARG A O 1
ATOM 1712 N N . SER A 1 224 ? 14.094 13.336 5.912 1.00 79.12 224 SER A N 1
ATOM 1713 C CA . SER A 1 224 ? 13.399 14.224 4.967 1.00 79.12 224 SER A CA 1
ATOM 1714 C C . SER A 1 224 ? 13.134 13.580 3.603 1.00 79.12 224 SER A C 1
ATOM 1716 O O . SER A 1 224 ? 12.137 13.889 2.963 1.00 79.12 224 SER A O 1
ATOM 1718 N N . TRP A 1 225 ? 13.992 12.658 3.163 1.00 85.00 225 TRP A N 1
ATOM 1719 C CA . TRP A 1 225 ? 13.836 11.977 1.878 1.00 85.00 225 TRP A CA 1
ATOM 1720 C C . TRP A 1 225 ? 12.794 10.851 1.884 1.00 85.00 225 TRP A C 1
ATOM 1722 O O . TRP A 1 225 ? 12.429 10.375 0.819 1.00 85.00 225 TRP A O 1
ATOM 1732 N N . SER A 1 226 ? 12.260 10.454 3.042 1.00 87.25 226 SER A N 1
ATOM 1733 C CA . SER A 1 226 ? 11.317 9.323 3.171 1.00 87.25 226 SER A CA 1
ATOM 1734 C C . SER A 1 226 ? 9.993 9.529 2.440 1.00 87.25 226 SER A C 1
ATOM 1736 O O . SER A 1 226 ? 9.219 8.593 2.320 1.00 87.25 226 SER A O 1
ATOM 1738 N N . ARG A 1 227 ? 9.726 10.758 1.992 1.00 90.38 227 ARG A N 1
ATOM 1739 C CA . ARG A 1 227 ? 8.529 11.166 1.247 1.00 90.38 227 ARG A CA 1
ATOM 1740 C C . ARG A 1 227 ? 8.789 11.371 -0.238 1.00 90.38 227 ARG A C 1
ATOM 1742 O O . ARG A 1 227 ? 7.846 11.610 -0.979 1.00 90.38 227 ARG A O 1
ATOM 1749 N N . ARG A 1 228 ? 10.048 11.325 -0.684 1.00 91.19 228 ARG A N 1
ATOM 1750 C CA . ARG A 1 228 ? 10.395 11.652 -2.073 1.00 91.19 228 ARG A CA 1
ATOM 1751 C C . ARG A 1 228 ? 9.682 10.742 -3.059 1.00 91.19 228 ARG A C 1
ATOM 1753 O O . ARG A 1 228 ? 9.140 11.255 -4.029 1.00 91.19 228 ARG A O 1
ATOM 1760 N N . TYR A 1 229 ? 9.582 9.447 -2.766 1.00 93.75 229 TYR A N 1
ATOM 1761 C CA . TYR A 1 229 ? 8.847 8.526 -3.626 1.00 93.75 229 TYR A CA 1
ATOM 1762 C C . TYR A 1 229 ? 7.390 8.947 -3.851 1.00 93.75 229 TYR A C 1
ATOM 1764 O O . TYR A 1 229 ? 6.890 8.728 -4.945 1.00 93.75 229 TYR A O 1
ATOM 1772 N N . LEU A 1 230 ? 6.732 9.599 -2.882 1.00 95.06 230 LEU A N 1
ATOM 1773 C CA . LEU A 1 230 ? 5.362 10.105 -3.037 1.00 95.06 230 LEU A CA 1
ATOM 1774 C C . LEU A 1 230 ? 5.306 11.295 -3.996 1.00 95.06 230 LEU A C 1
ATOM 1776 O O . LEU A 1 230 ? 4.430 11.352 -4.851 1.00 95.06 230 LEU A O 1
ATOM 1780 N N . VAL A 1 231 ? 6.287 12.201 -3.914 1.00 94.12 231 VAL A N 1
ATOM 1781 C CA . VAL A 1 231 ? 6.441 13.312 -4.870 1.00 94.12 231 VAL A CA 1
ATOM 1782 C C . VAL A 1 231 ? 6.683 12.774 -6.285 1.00 94.12 231 VAL A C 1
ATOM 1784 O O . VAL A 1 231 ? 6.090 13.258 -7.246 1.00 94.12 231 VAL A O 1
ATOM 1787 N N . HIS A 1 232 ? 7.525 11.746 -6.426 1.00 94.25 232 HIS A N 1
ATOM 1788 C CA . HIS A 1 232 ? 7.773 11.098 -7.716 1.00 94.25 232 HIS A CA 1
ATOM 1789 C C . HIS A 1 232 ? 6.546 10.338 -8.234 1.00 94.25 232 HIS A C 1
ATOM 1791 O O . HIS A 1 232 ? 6.250 10.409 -9.424 1.00 94.25 232 HIS A O 1
ATOM 1797 N N . ALA A 1 233 ? 5.823 9.639 -7.360 1.00 95.75 233 ALA A N 1
ATOM 1798 C CA . ALA A 1 233 ? 4.604 8.919 -7.705 1.00 95.75 233 ALA A CA 1
ATOM 1799 C C . ALA A 1 233 ? 3.507 9.874 -8.202 1.00 95.75 233 ALA A C 1
ATOM 1801 O O . ALA A 1 233 ? 2.922 9.644 -9.262 1.00 95.75 233 ALA A O 1
ATOM 1802 N N . GLU A 1 234 ? 3.295 10.994 -7.508 1.00 96.38 234 GLU A N 1
ATOM 1803 C CA . GLU A 1 234 ? 2.377 12.048 -7.947 1.00 96.38 234 GLU A CA 1
ATOM 1804 C C . GLU A 1 234 ? 2.795 12.641 -9.300 1.00 96.38 234 GLU A C 1
ATOM 1806 O O . GLU A 1 234 ? 1.968 12.759 -10.203 1.00 96.38 234 GLU A O 1
ATOM 1811 N N . ALA A 1 235 ? 4.083 12.952 -9.494 1.00 94.81 235 ALA A N 1
ATOM 1812 C CA . ALA A 1 235 ? 4.586 13.469 -10.771 1.00 94.81 235 ALA A CA 1
ATOM 1813 C C . ALA A 1 235 ? 4.374 12.489 -11.945 1.00 94.81 235 ALA A C 1
ATOM 1815 O O . ALA A 1 235 ? 4.295 12.912 -13.099 1.00 94.81 235 ALA A O 1
ATOM 1816 N N . LYS A 1 236 ? 4.252 11.189 -11.652 1.00 93.38 236 LYS A N 1
ATOM 1817 C CA . LYS A 1 236 ? 3.915 10.123 -12.608 1.00 93.38 236 LYS A CA 1
ATOM 1818 C C . LYS A 1 236 ? 2.411 9.885 -12.762 1.00 93.38 236 LYS A C 1
ATOM 1820 O O . LYS A 1 236 ? 2.021 9.009 -13.531 1.00 93.38 236 LYS A O 1
ATOM 1825 N N . GLY A 1 237 ? 1.572 10.639 -12.053 1.00 94.62 237 GLY A N 1
ATOM 1826 C CA . GLY A 1 237 ? 0.118 10.485 -12.066 1.00 94.62 237 GLY A CA 1
ATOM 1827 C C . GLY A 1 237 ? -0.370 9.212 -11.375 1.00 94.62 237 GLY A C 1
ATOM 1828 O O . GLY A 1 237 ? -1.415 8.690 -11.747 1.00 94.62 237 GLY A O 1
ATOM 1829 N N . GLN A 1 238 ? 0.390 8.683 -10.410 1.00 95.38 238 GLN A N 1
ATOM 1830 C CA . GLN A 1 238 ? 0.042 7.451 -9.687 1.00 95.38 238 GLN A CA 1
ATOM 1831 C C . GLN A 1 238 ? -0.904 7.687 -8.500 1.00 95.38 238 GLN A C 1
ATOM 1833 O O . GLN A 1 238 ? -1.347 6.720 -7.888 1.00 95.38 238 GLN A O 1
ATOM 1838 N N . GLY A 1 239 ? -1.189 8.948 -8.171 1.00 95.94 239 GLY A N 1
ATOM 1839 C CA . GLY A 1 239 ? -2.057 9.345 -7.067 1.00 95.94 239 GLY A CA 1
ATOM 1840 C C . GLY A 1 239 ? -1.777 10.772 -6.603 1.00 95.94 239 GLY A C 1
ATOM 1841 O O . GLY A 1 239 ? -1.024 11.512 -7.246 1.00 95.94 239 GLY A O 1
ATOM 1842 N N . VAL A 1 240 ? -2.379 11.155 -5.484 1.00 97.06 240 VAL A N 1
ATOM 1843 C CA . VAL A 1 240 ? -2.260 12.478 -4.864 1.00 97.06 240 VAL A CA 1
ATOM 1844 C C . VAL A 1 240 ? -1.314 12.420 -3.676 1.00 97.06 240 VAL A C 1
ATOM 1846 O O . VAL A 1 240 ? -1.545 11.692 -2.712 1.00 97.06 240 VAL A O 1
ATOM 1849 N N . HIS A 1 241 ? -0.265 13.243 -3.716 1.00 96.44 241 HIS A N 1
ATOM 1850 C CA . HIS A 1 241 ? 0.584 13.466 -2.556 1.00 96.44 241 HIS A CA 1
ATOM 1851 C C . HIS A 1 241 ? 0.198 14.771 -1.863 1.00 96.44 241 HIS A C 1
ATOM 1853 O O . HIS A 1 241 ? 0.188 15.853 -2.449 1.00 96.44 241 HIS A 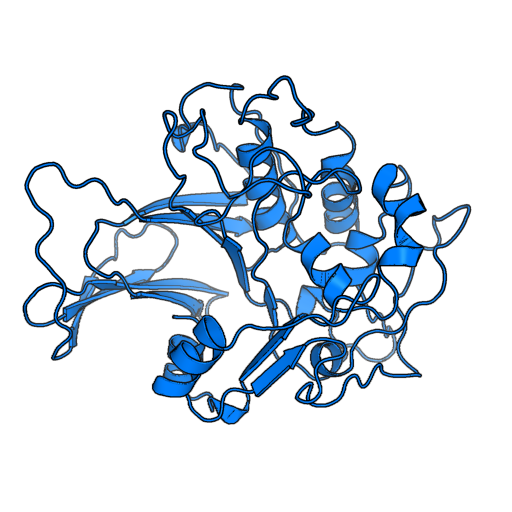O 1
ATOM 1859 N N . GLU A 1 242 ? -0.052 14.666 -0.567 1.00 96.44 242 GLU A N 1
ATOM 1860 C CA . GLU A 1 242 ? -0.133 15.799 0.340 1.00 96.44 242 GLU A CA 1
ATOM 1861 C C . GLU A 1 242 ? 0.459 15.401 1.694 1.00 96.44 242 GLU A C 1
ATOM 1863 O O . GLU A 1 242 ? 0.572 14.215 2.013 1.00 96.44 242 GLU A O 1
ATOM 1868 N N . SER A 1 243 ? 0.889 16.374 2.489 1.00 94.56 243 SER A N 1
ATOM 1869 C CA . SER A 1 243 ? 1.407 16.118 3.828 1.00 94.56 243 SER A CA 1
ATOM 1870 C C . SER A 1 243 ? 0.949 17.184 4.800 1.00 94.56 243 SER A C 1
ATOM 1872 O O . SER A 1 243 ? 1.041 18.375 4.494 1.00 94.56 243 SER A O 1
ATOM 1874 N N . VAL A 1 244 ? 0.597 16.761 6.004 1.00 94.44 244 VAL A N 1
ATOM 1875 C CA . VAL A 1 244 ? 0.382 17.641 7.149 1.00 94.44 244 VAL A CA 1
ATOM 1876 C C . VAL A 1 244 ? 1.479 17.428 8.186 1.00 94.44 244 VAL A C 1
ATOM 1878 O O . VAL A 1 244 ? 2.031 16.339 8.348 1.00 94.44 244 VAL A O 1
ATOM 1881 N N . VAL A 1 245 ? 1.816 18.487 8.919 1.00 90.56 245 VAL A N 1
ATOM 1882 C CA . VAL A 1 245 ? 2.787 18.395 10.014 1.00 90.56 245 VAL A CA 1
ATOM 1883 C C . VAL A 1 245 ? 2.036 18.251 11.324 1.00 90.56 245 VAL A C 1
ATOM 1885 O O . VAL A 1 245 ? 1.538 19.223 11.887 1.00 90.56 245 VAL A O 1
ATOM 1888 N N . LEU A 1 246 ? 1.998 17.024 11.829 1.00 90.81 246 LEU A N 1
ATOM 1889 C CA . LEU A 1 246 ? 1.480 16.735 13.158 1.00 90.81 246 LEU A CA 1
ATOM 1890 C C . LEU A 1 246 ? 2.526 17.071 14.241 1.00 90.81 246 LEU A C 1
ATOM 1892 O O . LEU A 1 246 ? 3.721 16.817 14.042 1.00 90.81 246 LEU A O 1
ATOM 1896 N N . PRO A 1 247 ? 2.119 17.601 15.409 1.00 89.81 247 PRO A N 1
ATOM 1897 C CA . PRO A 1 247 ? 3.042 17.868 16.507 1.00 89.81 247 PRO A CA 1
ATOM 1898 C C . PRO A 1 247 ? 3.697 16.584 17.034 1.00 89.81 247 PRO A C 1
ATOM 1900 O O . PRO A 1 247 ? 3.018 15.662 17.486 1.00 89.81 247 PRO A O 1
ATOM 1903 N N . THR A 1 248 ? 5.031 16.533 17.035 1.00 89.88 248 THR A N 1
ATOM 1904 C CA . THR A 1 248 ? 5.757 15.342 17.492 1.00 89.88 248 THR A CA 1
ATOM 1905 C C . THR A 1 248 ? 5.515 15.051 18.975 1.00 89.88 248 THR A C 1
ATOM 1907 O O . THR A 1 248 ? 5.675 15.929 19.825 1.00 89.88 248 THR A O 1
ATOM 1910 N N . GLY A 1 249 ? 5.179 13.800 19.298 1.00 84.06 249 GLY A N 1
ATOM 1911 C CA . GLY A 1 249 ? 5.021 13.306 20.668 1.00 84.06 249 GLY A CA 1
ATOM 1912 C C . GLY A 1 249 ? 3.770 13.788 21.402 1.00 84.06 249 GLY A C 1
ATOM 1913 O O . GLY A 1 249 ? 3.595 13.419 22.566 1.00 84.06 249 GLY A O 1
ATOM 1914 N N . GLN A 1 250 ? 2.915 14.580 20.752 1.00 88.06 250 GLN A N 1
ATOM 1915 C CA . GLN A 1 250 ? 1.590 14.909 21.269 1.00 88.06 250 GLN A CA 1
ATOM 1916 C C . GLN A 1 250 ? 0.603 13.791 20.942 1.00 88.06 250 GLN A C 1
ATOM 1918 O O . GLN A 1 250 ? 0.812 13.019 20.009 1.00 88.06 250 GLN A O 1
ATOM 1923 N N . ARG A 1 251 ? -0.476 13.694 21.724 1.00 87.19 251 ARG A N 1
ATOM 1924 C CA . ARG A 1 251 ? -1.528 12.716 21.447 1.00 87.19 251 ARG A CA 1
ATOM 1925 C C . ARG A 1 251 ? -2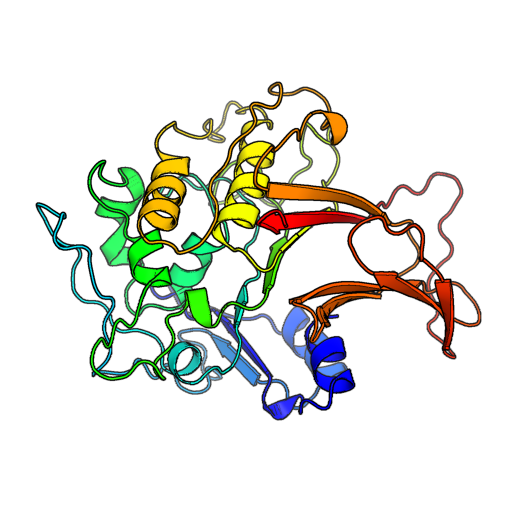.090 12.966 20.043 1.00 87.19 251 ARG A C 1
ATOM 1927 O O . ARG A 1 251 ? -2.373 14.112 19.710 1.00 87.19 251 ARG A O 1
ATOM 1934 N N . PHE A 1 252 ? -2.233 11.902 19.259 1.00 87.25 252 PHE A N 1
ATOM 1935 C CA . PHE A 1 252 ? -2.805 11.923 17.924 1.00 87.25 252 PHE A CA 1
ATOM 1936 C C . PHE A 1 252 ? -4.184 12.572 17.986 1.00 87.25 252 PHE A C 1
ATOM 1938 O O . PHE A 1 252 ? -5.061 12.115 18.723 1.00 87.25 252 PHE A O 1
ATOM 1945 N N . ASP A 1 253 ? -4.331 13.647 17.221 1.00 87.69 253 ASP A N 1
ATOM 1946 C CA . ASP A 1 253 ? -5.573 14.380 17.070 1.00 87.69 253 ASP A CA 1
ATOM 1947 C C . ASP A 1 253 ? -5.975 14.333 15.590 1.00 87.69 253 ASP A C 1
ATOM 1949 O O . ASP A 1 253 ? -5.324 14.980 14.761 1.00 87.69 253 ASP A O 1
ATOM 1953 N N . PRO A 1 254 ? -7.023 13.570 15.232 1.00 86.19 254 PRO A N 1
ATOM 1954 C CA . PRO A 1 254 ? -7.475 13.476 13.852 1.00 86.19 254 PRO A CA 1
ATOM 1955 C C . PRO A 1 254 ? -7.953 14.824 13.295 1.00 86.19 254 PRO A C 1
ATOM 1957 O O . PRO A 1 254 ? -7.982 14.977 12.080 1.00 86.19 254 PRO A O 1
ATOM 1960 N N . ALA A 1 255 ? -8.289 15.812 14.135 1.00 87.56 255 ALA A N 1
ATOM 1961 C CA . ALA A 1 255 ? -8.678 17.145 13.675 1.00 87.56 255 ALA A CA 1
ATOM 1962 C C . ALA A 1 255 ? -7.505 17.955 13.092 1.00 87.56 255 ALA A C 1
ATOM 1964 O O . ALA A 1 255 ? -7.731 18.946 12.402 1.00 87.56 255 ALA A O 1
ATOM 1965 N N . LEU A 1 256 ? -6.258 17.542 13.350 1.00 90.88 256 LEU A N 1
ATOM 1966 C CA . LEU A 1 256 ? -5.056 18.159 12.776 1.00 90.88 256 LEU A CA 1
ATOM 1967 C C . LEU A 1 256 ? -4.692 17.595 11.394 1.00 90.88 256 LEU A C 1
ATOM 1969 O O . LEU A 1 256 ? -3.759 18.084 10.759 1.00 90.88 256 LEU A O 1
ATOM 1973 N N . MET A 1 257 ? -5.420 16.583 10.918 1.00 91.88 257 MET A N 1
ATOM 1974 C CA . MET A 1 257 ? -5.247 15.985 9.593 1.00 91.88 257 MET A CA 1
ATOM 1975 C C . MET A 1 257 ? -6.019 16.790 8.541 1.00 91.88 257 MET A C 1
ATOM 1977 O O . MET A 1 257 ? -7.018 16.343 7.987 1.00 91.88 257 MET A O 1
ATOM 1981 N N . THR A 1 258 ? -5.580 18.029 8.320 1.00 93.38 258 THR A N 1
ATOM 1982 C CA . THR A 1 258 ? -6.267 19.035 7.497 1.00 93.38 258 THR A CA 1
ATOM 1983 C C . THR A 1 258 ? -5.783 19.032 6.047 1.00 93.38 258 THR A C 1
ATOM 1985 O O . THR A 1 258 ? -5.234 20.028 5.577 1.00 93.38 258 THR A O 1
ATOM 1988 N N . TYR A 1 259 ? -5.928 17.903 5.364 1.00 94.69 259 TYR A N 1
ATOM 1989 C CA . TYR A 1 259 ? -5.594 17.797 3.945 1.00 94.69 259 TYR A CA 1
ATOM 1990 C C . TYR A 1 259 ? -6.582 18.596 3.077 1.00 94.69 259 TYR A C 1
ATOM 1992 O O . TYR A 1 259 ? -7.779 18.633 3.362 1.00 94.69 259 TYR A O 1
ATOM 2000 N N . GLU A 1 260 ? -6.088 19.242 2.023 1.00 94.75 260 GLU A N 1
ATOM 2001 C CA . GLU A 1 260 ? -6.878 19.975 1.028 1.00 94.75 260 GLU A CA 1
ATOM 2002 C C . GLU A 1 260 ? -7.250 19.107 -0.183 1.00 94.75 260 GLU A C 1
ATOM 2004 O O . GLU A 1 260 ? -8.272 19.345 -0.826 1.00 94.75 260 GLU A O 1
ATOM 2009 N N . ARG A 1 261 ? -6.408 18.124 -0.522 1.00 94.62 261 ARG A N 1
ATOM 2010 C CA . ARG A 1 261 ? -6.506 17.278 -1.722 1.00 94.62 261 ARG A CA 1
ATOM 2011 C C . ARG A 1 261 ? -6.728 15.802 -1.410 1.00 94.62 261 ARG A C 1
ATOM 2013 O O . ARG A 1 261 ? -7.114 15.065 -2.314 1.00 94.62 261 ARG A O 1
ATOM 2020 N N . ILE A 1 262 ? -6.459 15.372 -0.180 1.00 94.44 262 ILE A N 1
ATOM 2021 C CA . ILE A 1 262 ? -6.758 14.019 0.305 1.00 94.44 262 ILE A CA 1
ATOM 2022 C C . ILE A 1 262 ? -8.078 14.059 1.093 1.00 94.44 262 ILE A C 1
ATOM 2024 O O . ILE A 1 262 ? -8.187 14.810 2.062 1.00 94.44 262 ILE A O 1
ATOM 2028 N N . ASP A 1 263 ? -9.069 13.242 0.717 1.00 89.50 263 ASP A N 1
ATOM 2029 C CA . ASP A 1 263 ? -10.261 12.993 1.540 1.00 89.50 263 ASP A CA 1
ATOM 2030 C C . ASP A 1 263 ? -9.869 12.099 2.718 1.00 89.50 263 ASP A C 1
ATOM 2032 O O . ASP A 1 263 ? -9.815 10.868 2.634 1.00 89.50 263 ASP A O 1
ATOM 2036 N N . TYR A 1 264 ? -9.537 12.756 3.824 1.00 90.00 264 TYR A N 1
ATOM 2037 C CA . TYR A 1 264 ? -9.190 12.111 5.074 1.00 90.00 264 TYR A CA 1
ATOM 2038 C C . TYR A 1 264 ? -10.396 12.022 6.004 1.00 90.00 264 TYR A C 1
ATOM 2040 O O . TYR A 1 264 ? -11.069 13.018 6.287 1.00 90.00 264 TYR A O 1
ATOM 2048 N N . ARG A 1 265 ? -10.606 10.838 6.591 1.00 84.81 265 ARG A N 1
ATOM 2049 C CA . ARG A 1 265 ? -11.665 10.623 7.583 1.00 84.81 265 ARG A CA 1
ATOM 2050 C C . ARG A 1 265 ? -11.212 9.718 8.701 1.00 84.81 265 ARG A C 1
ATOM 2052 O O . ARG A 1 265 ? -10.599 8.683 8.470 1.00 84.81 265 ARG A O 1
ATOM 2059 N N . HIS A 1 266 ? -11.603 10.070 9.917 1.00 83.12 266 HIS A N 1
ATOM 2060 C CA . HIS A 1 266 ? -11.356 9.263 11.102 1.00 83.12 266 HIS A CA 1
ATOM 2061 C C . HIS A 1 266 ? -12.662 8.676 11.628 1.00 83.12 266 HIS A C 1
ATOM 2063 O O . HIS A 1 266 ? -13.583 9.412 11.982 1.00 83.12 266 HIS A O 1
ATOM 2069 N N . ILE A 1 267 ? -12.719 7.351 11.705 1.00 79.19 267 ILE A N 1
ATOM 2070 C CA . ILE A 1 267 ? -13.880 6.589 12.152 1.00 79.19 267 ILE A CA 1
ATOM 2071 C C . ILE A 1 267 ? -13.474 5.807 13.398 1.00 79.19 267 ILE A C 1
ATOM 2073 O O . ILE A 1 267 ? -12.587 4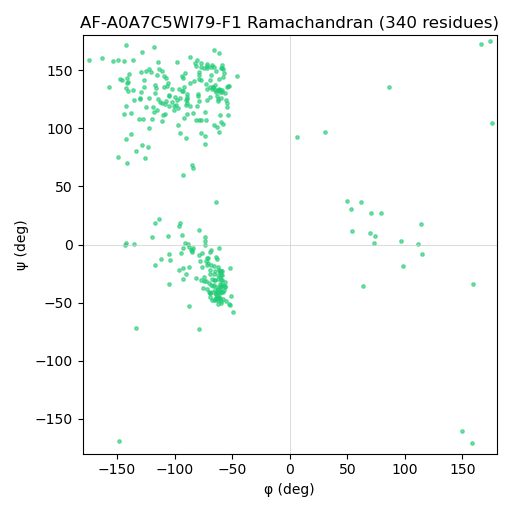.951 13.359 1.00 79.19 267 ILE A O 1
ATOM 2077 N N . GLU A 1 268 ? -14.137 6.083 14.517 1.00 70.31 268 GLU A N 1
ATOM 2078 C CA . GLU A 1 268 ? -13.979 5.289 15.734 1.00 70.31 268 GLU A CA 1
ATOM 2079 C C . GLU A 1 268 ? -14.988 4.140 15.745 1.00 70.31 268 GLU A C 1
ATOM 2081 O O . GLU A 1 268 ? -16.199 4.357 15.726 1.00 70.31 268 GLU A O 1
ATOM 2086 N N . MET A 1 269 ? -14.484 2.907 15.800 1.00 63.59 269 MET A N 1
ATOM 2087 C CA . MET A 1 269 ? -15.293 1.699 15.917 1.00 63.59 269 MET A CA 1
ATOM 2088 C C . MET A 1 269 ? -15.202 1.149 17.344 1.00 63.59 269 MET A C 1
ATOM 2090 O O . MET A 1 269 ? -14.115 0.940 17.896 1.00 63.59 269 MET A O 1
ATOM 2094 N N . TRP A 1 270 ? -16.361 0.897 17.949 1.00 52.00 270 TRP A N 1
ATOM 2095 C CA . TRP A 1 270 ? -16.466 0.365 19.308 1.00 52.00 270 TRP A CA 1
ATOM 2096 C C . TRP A 1 270 ? -16.174 -1.151 19.357 1.00 52.00 270 TRP A C 1
ATOM 2098 O O . TRP A 1 270 ? -16.394 -1.862 18.372 1.00 52.00 270 TRP A O 1
ATOM 2108 N N . PRO A 1 271 ? -15.680 -1.683 20.494 1.00 48.88 271 PRO A N 1
ATOM 2109 C CA . PRO A 1 271 ? -15.289 -3.081 20.634 1.00 4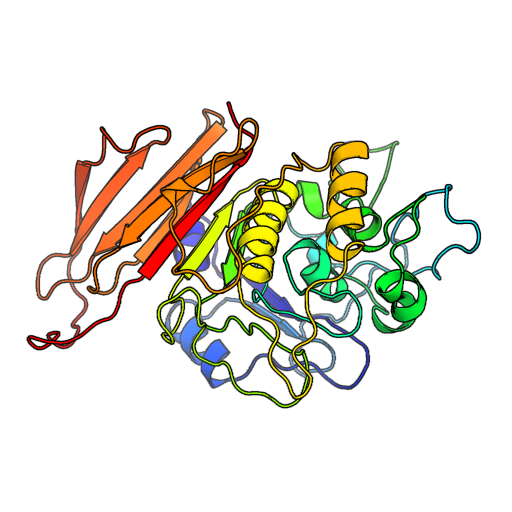8.88 271 PRO A CA 1
ATOM 2110 C C . PRO A 1 271 ? -16.512 -3.987 20.708 1.00 48.88 271 PRO A C 1
ATOM 2112 O O . PRO A 1 271 ? -16.977 -4.355 21.780 1.00 48.88 271 PRO A O 1
ATOM 2115 N N . SER A 1 272 ? -17.024 -4.402 19.560 1.00 44.97 272 SER A N 1
ATOM 2116 C CA . SER A 1 272 ? -17.836 -5.616 19.490 1.00 44.97 272 SER A CA 1
ATOM 2117 C C . SER A 1 272 ? -17.665 -6.270 18.125 1.00 44.97 272 SER A C 1
ATOM 2119 O O . SER A 1 272 ? -18.486 -6.143 17.226 1.00 44.97 272 SER A O 1
ATOM 2121 N N . GLY A 1 273 ? -16.511 -6.918 17.936 1.00 46.97 273 GLY A N 1
ATOM 2122 C CA . GLY A 1 273 ? -16.268 -7.814 16.803 1.00 46.97 273 GLY A CA 1
ATOM 2123 C C . GLY A 1 273 ? -16.529 -7.224 15.411 1.00 46.97 273 GLY A C 1
ATOM 2124 O O . GLY A 1 273 ? -16.909 -7.970 14.525 1.00 46.97 273 GLY A O 1
ATOM 2125 N N . ALA A 1 274 ? -16.356 -5.920 15.196 1.00 48.91 274 ALA A N 1
ATOM 2126 C CA . ALA A 1 274 ? -16.780 -5.301 13.946 1.00 48.91 274 ALA A CA 1
ATOM 2127 C C . ALA A 1 274 ? -16.078 -5.910 12.714 1.00 48.91 274 ALA A C 1
ATOM 2129 O O . ALA A 1 274 ? -14.850 -5.955 12.633 1.00 48.91 274 ALA A O 1
ATOM 2130 N N . ASP A 1 275 ? -16.858 -6.362 11.738 1.00 54.94 275 ASP A N 1
ATOM 2131 C CA . ASP A 1 275 ? -16.372 -6.911 10.477 1.00 54.94 275 ASP A CA 1
ATOM 2132 C C . ASP A 1 275 ? -16.375 -5.788 9.424 1.00 54.94 275 ASP A C 1
ATOM 2134 O O . ASP A 1 275 ? -17.415 -5.500 8.844 1.00 54.94 275 ASP A O 1
ATOM 2138 N N . LEU A 1 276 ? -15.237 -5.118 9.204 1.00 56.12 276 LEU A N 1
ATOM 2139 C CA . LEU A 1 276 ? -15.114 -3.976 8.278 1.00 56.12 276 LEU A CA 1
ATOM 2140 C C . LEU A 1 276 ? -14.999 -4.418 6.811 1.00 56.12 276 LEU A C 1
ATOM 2142 O O . LEU A 1 276 ? -14.101 -5.177 6.452 1.00 56.12 276 LEU A O 1
ATOM 2146 N N . ARG A 1 277 ? -15.835 -3.876 5.934 1.00 56.28 277 ARG A N 1
ATOM 2147 C CA . ARG A 1 277 ? -15.770 -4.005 4.478 1.00 56.28 277 ARG A CA 1
ATOM 2148 C C . ARG A 1 277 ? -15.507 -2.652 3.856 1.00 56.28 277 ARG A C 1
ATOM 2150 O O . ARG A 1 277 ? -16.002 -1.642 4.333 1.00 56.28 277 ARG A O 1
ATOM 2157 N N . CYS A 1 278 ? -14.770 -2.688 2.761 1.00 51.00 278 CYS A N 1
ATOM 2158 C CA . CYS A 1 278 ? -14.552 -1.566 1.872 1.00 51.00 278 CYS A CA 1
ATOM 2159 C C . CYS A 1 278 ? -14.874 -2.050 0.458 1.00 51.00 278 CYS A C 1
ATOM 2161 O O . CYS A 1 278 ? -14.483 -3.160 0.082 1.00 51.00 278 CYS A O 1
ATOM 2163 N N . SER A 1 279 ? -15.671 -1.302 -0.292 1.00 50.53 279 SER A N 1
ATOM 2164 C CA . SER A 1 279 ? -16.102 -1.652 -1.648 1.00 50.53 279 SER A CA 1
ATOM 2165 C C . SER A 1 279 ? -16.226 -0.392 -2.483 1.00 50.53 279 SER A C 1
ATOM 2167 O O . SER A 1 279 ? -16.707 0.612 -1.983 1.00 50.53 279 SER A O 1
ATOM 2169 N N . ARG A 1 280 ? -15.840 -0.437 -3.756 1.00 47.69 280 ARG A N 1
ATOM 2170 C CA . ARG A 1 280 ? -16.053 0.684 -4.674 1.00 47.69 280 ARG A CA 1
ATOM 2171 C C . ARG A 1 280 ? -17.415 0.550 -5.350 1.00 47.69 280 ARG A C 1
ATOM 2173 O O . ARG A 1 280 ? -17.746 -0.523 -5.855 1.00 47.69 280 ARG A O 1
ATOM 2180 N N . LEU A 1 281 ? -18.212 1.609 -5.324 1.00 50.28 281 LEU A N 1
ATOM 2181 C CA . LEU A 1 281 ? -19.509 1.693 -5.985 1.00 50.28 281 LEU A CA 1
ATOM 2182 C C . 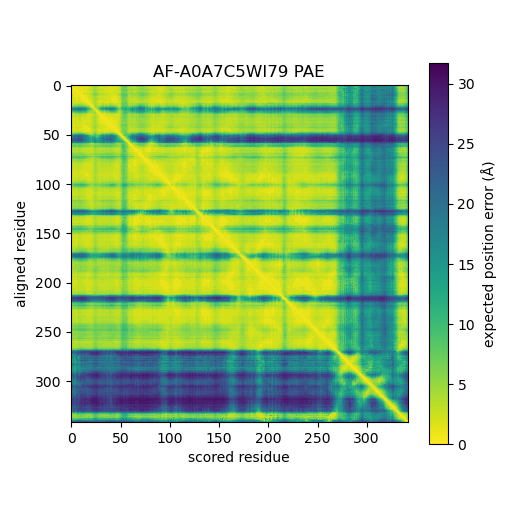LEU A 1 281 ? -19.331 2.014 -7.473 1.00 50.28 281 LEU A C 1
ATOM 2184 O O . LEU A 1 281 ? -18.319 2.571 -7.891 1.00 50.28 281 LEU A O 1
ATOM 2188 N N . GLU A 1 282 ? -20.343 1.700 -8.284 1.00 48.59 282 GLU A N 1
ATOM 2189 C CA . GLU A 1 282 ? -20.361 2.038 -9.720 1.00 48.59 282 GLU A CA 1
ATOM 2190 C C . GLU A 1 282 ? -20.269 3.551 -9.976 1.00 48.59 282 GLU A C 1
ATOM 2192 O O . GLU A 1 282 ? -19.838 3.977 -11.045 1.00 48.59 282 GLU A O 1
ATOM 2197 N N . THR A 1 283 ? -20.655 4.360 -8.986 1.00 51.41 283 THR A N 1
ATOM 2198 C CA . THR A 1 283 ? -20.547 5.823 -8.995 1.00 51.41 283 THR A CA 1
ATOM 2199 C C . THR A 1 283 ? -19.113 6.323 -8.828 1.00 51.41 283 THR A C 1
ATOM 2201 O O . THR A 1 283 ? -18.849 7.486 -9.112 1.00 51.41 283 THR A O 1
ATOM 2204 N N . GLY A 1 284 ? -18.188 5.455 -8.407 1.00 45.69 284 GLY A N 1
ATOM 2205 C CA . GLY A 1 284 ? -16.814 5.805 -8.058 1.00 45.69 284 GLY A CA 1
ATOM 2206 C C . GLY A 1 284 ? -16.590 5.967 -6.555 1.00 45.69 284 GLY A C 1
ATOM 2207 O O . GLY A 1 284 ? -15.443 5.836 -6.135 1.00 45.69 284 GLY A O 1
ATOM 2208 N N . ASP A 1 285 ? -17.658 6.158 -5.773 1.00 46.09 285 ASP A N 1
ATOM 2209 C CA . ASP A 1 285 ? -17.605 6.319 -4.316 1.00 46.09 285 ASP A CA 1
ATOM 2210 C C . ASP A 1 285 ? -17.127 5.039 -3.621 1.00 46.09 285 ASP A C 1
ATOM 2212 O O . ASP A 1 285 ? -17.377 3.925 -4.092 1.00 46.09 285 ASP A O 1
ATOM 2216 N N . VAL A 1 286 ? -16.516 5.171 -2.445 1.00 46.81 286 VAL A N 1
ATOM 2217 C CA . VAL A 1 286 ? -16.224 4.024 -1.582 1.00 46.81 286 VAL A CA 1
ATOM 2218 C C . VAL A 1 286 ? -17.359 3.813 -0.574 1.00 46.81 286 VAL A C 1
ATOM 2220 O O . VAL A 1 286 ? -17.843 4.730 0.081 1.00 46.81 286 VAL A O 1
ATOM 2223 N N . LEU A 1 287 ? -17.805 2.569 -0.455 1.00 52.09 287 LEU A N 1
ATOM 2224 C CA . LEU A 1 287 ? -18.734 2.066 0.544 1.00 52.09 287 LEU A CA 1
ATOM 2225 C C . LEU A 1 287 ? -17.937 1.353 1.635 1.00 52.09 287 LEU A C 1
ATOM 2227 O O . LEU A 1 287 ? -17.326 0.308 1.388 1.00 52.09 287 LEU A O 1
ATOM 2231 N N . LEU A 1 288 ? -17.990 1.891 2.852 1.00 55.16 288 LEU A N 1
ATOM 2232 C CA . LEU A 1 288 ? -17.541 1.186 4.044 1.00 55.16 288 LEU A CA 1
ATOM 2233 C C . LEU A 1 288 ? -18.755 0.547 4.723 1.00 55.16 288 LEU A C 1
ATOM 2235 O O . LEU A 1 288 ? -19.666 1.242 5.167 1.00 55.16 288 LEU A O 1
ATOM 2239 N N . GLU A 1 289 ? -18.777 -0.779 4.818 1.00 53.88 289 GLU A N 1
ATOM 2240 C CA . GLU A 1 289 ? -19.790 -1.493 5.606 1.00 53.88 289 GLU A CA 1
ATOM 2241 C C . GLU A 1 289 ? -19.128 -2.074 6.843 1.00 53.88 289 GLU A C 1
ATOM 2243 O O . GLU A 1 289 ? -17.997 -2.548 6.774 1.00 53.88 289 GLU A O 1
ATOM 2248 N N . TRP A 1 290 ? -19.822 -2.118 7.970 1.00 55.50 290 TRP A N 1
ATOM 2249 C CA . TRP A 1 290 ? -19.332 -2.887 9.104 1.00 55.50 290 TRP A CA 1
ATOM 2250 C C . TRP A 1 290 ? -20.454 -3.635 9.800 1.00 55.50 290 TRP A C 1
ATOM 2252 O O . TRP A 1 290 ? -21.608 -3.210 9.835 1.00 55.50 290 TRP A O 1
ATOM 2262 N N . GLU A 1 291 ? -20.101 -4.802 10.318 1.00 52.66 291 GLU A N 1
ATOM 2263 C CA . GLU A 1 291 ? -21.033 -5.720 10.961 1.00 52.66 291 GLU A CA 1
ATOM 2264 C C . GLU A 1 291 ? -20.609 -5.894 12.427 1.00 52.66 291 GLU A C 1
ATOM 2266 O O . GLU A 1 291 ? -19.516 -6.392 12.678 1.00 52.66 291 GLU A O 1
ATOM 2271 N N . HIS A 1 292 ? -21.427 -5.444 13.386 1.00 49.41 292 HIS A N 1
ATOM 2272 C CA . HIS A 1 292 ? -21.121 -5.517 14.825 1.00 49.41 292 HIS A CA 1
ATOM 2273 C C . HIS A 1 292 ? -21.613 -6.834 15.445 1.00 49.41 292 HIS A C 1
ATOM 2275 O O . HIS A 1 292 ? -22.816 -7.100 15.474 1.00 49.41 292 HIS A O 1
ATOM 2281 N N . TYR A 1 293 ? -20.710 -7.621 16.040 1.00 47.19 293 TYR A N 1
ATOM 2282 C CA . TYR A 1 293 ? -21.070 -8.847 16.763 1.00 47.19 293 TYR A CA 1
ATOM 2283 C C . TYR A 1 293 ? -21.342 -8.556 18.249 1.00 47.19 293 TYR A C 1
ATOM 2285 O O . TYR A 1 293 ? -20.439 -8.618 19.085 1.00 47.19 293 TYR A O 1
ATOM 2293 N N . PHE A 1 294 ? -22.604 -8.287 18.591 1.00 39.56 294 PHE A N 1
ATOM 2294 C CA . PHE A 1 294 ? -23.116 -8.364 19.968 1.00 39.56 294 PHE A CA 1
ATOM 2295 C C . PHE A 1 294 ? -23.589 -9.794 20.304 1.00 39.56 294 PHE A C 1
ATOM 2297 O O . PHE A 1 294 ? -23.890 -10.571 19.393 1.00 39.56 294 PHE A O 1
ATOM 2304 N N . PRO A 1 295 ? -23.735 -10.174 21.592 1.00 36.84 295 PRO A N 1
ATOM 2305 C CA . PRO A 1 295 ? -24.530 -11.345 21.955 1.00 36.84 295 PRO A CA 1
ATOM 2306 C C . PRO A 1 295 ? -25.993 -11.137 21.516 1.00 36.84 295 PRO A C 1
ATOM 2308 O O . PRO A 1 295 ? -26.779 -10.490 22.202 1.00 36.84 295 PRO A O 1
ATOM 2311 N N . GLY A 1 296 ? -26.358 -11.669 20.346 1.00 47.97 296 GLY A N 1
ATOM 2312 C CA . GLY A 1 296 ? -27.681 -11.491 19.745 1.00 47.97 296 GLY A CA 1
ATOM 2313 C C . GLY A 1 296 ? -27.655 -11.510 18.215 1.00 47.97 296 GLY A C 1
ATOM 2314 O O . GLY A 1 296 ? -26.721 -12.030 17.604 1.00 47.97 296 GLY A O 1
ATOM 2315 N N . ASN A 1 297 ? -28.710 -10.969 17.598 1.00 40.81 297 ASN A N 1
ATOM 2316 C CA . ASN A 1 297 ? -28.732 -10.708 16.160 1.00 40.81 297 ASN A CA 1
ATOM 2317 C C . ASN A 1 297 ? -27.705 -9.614 15.826 1.00 40.81 297 ASN A C 1
ATOM 2319 O O . ASN A 1 297 ? -27.618 -8.613 16.528 1.00 40.81 297 ASN A O 1
ATOM 2323 N N . CYS A 1 298 ? -26.938 -9.824 14.766 1.00 45.06 298 CYS A N 1
ATOM 2324 C CA . CYS A 1 298 ? -25.832 -8.970 14.357 1.00 45.06 298 CYS A CA 1
ATOM 2325 C C . CYS A 1 298 ? -26.325 -7.815 13.473 1.00 45.06 298 CYS A C 1
ATOM 2327 O O . CYS A 1 298 ? -26.885 -8.101 12.417 1.00 45.06 298 CYS A O 1
ATOM 2329 N N . GLU A 1 299 ? -26.147 -6.552 13.874 1.00 41.53 299 GLU A N 1
ATOM 2330 C CA . GLU A 1 299 ? -26.575 -5.383 13.086 1.00 41.53 299 GLU A CA 1
ATOM 2331 C C . GLU A 1 299 ? -25.569 -5.079 11.962 1.00 41.53 299 GLU A C 1
ATOM 2333 O O . GLU A 1 299 ? -24.358 -4.993 12.187 1.00 41.53 299 GLU A O 1
ATOM 2338 N N . ILE A 1 300 ? -26.077 -4.934 10.735 1.00 42.59 300 ILE A N 1
ATOM 2339 C CA . ILE A 1 300 ? -25.290 -4.551 9.557 1.00 42.59 300 ILE A CA 1
ATOM 2340 C C . ILE A 1 300 ? -25.528 -3.070 9.297 1.00 42.59 300 ILE A C 1
ATOM 2342 O O . ILE A 1 300 ? -26.662 -2.676 9.020 1.00 42.59 300 ILE A O 1
ATOM 2346 N N . HIS A 1 301 ? -24.461 -2.276 9.343 1.00 44.41 301 HIS A N 1
ATOM 2347 C CA . HIS A 1 301 ? -24.507 -0.855 9.023 1.00 44.41 301 HIS A CA 1
ATOM 2348 C C . HIS A 1 301 ? -23.957 -0.616 7.619 1.00 44.41 301 HIS A C 1
ATOM 2350 O O . HIS A 1 301 ? -22.899 -1.142 7.254 1.00 44.41 301 HIS A O 1
ATOM 2356 N N . ARG A 1 302 ? -24.684 0.187 6.843 1.00 43.44 302 ARG A N 1
ATOM 2357 C CA . ARG A 1 302 ? -24.272 0.671 5.527 1.00 43.44 302 ARG A CA 1
ATOM 2358 C C . ARG A 1 302 ? -24.151 2.183 5.596 1.00 43.44 302 ARG A C 1
ATOM 2360 O O . ARG A 1 302 ? -25.086 2.822 6.060 1.00 43.44 302 ARG A O 1
ATOM 2367 N N . ALA A 1 303 ? -23.039 2.732 5.123 1.00 44.84 303 ALA A N 1
ATOM 2368 C CA . ALA A 1 303 ? -22.875 4.171 4.992 1.00 44.84 303 ALA A CA 1
ATOM 2369 C C . ALA A 1 303 ? -22.131 4.501 3.703 1.00 44.84 303 ALA A C 1
ATOM 2371 O O . ALA A 1 303 ? -21.096 3.902 3.405 1.00 44.84 303 ALA A O 1
ATOM 2372 N N . THR A 1 304 ? -22.657 5.448 2.943 1.00 43.31 304 THR A N 1
ATOM 2373 C CA . THR A 1 304 ? -22.043 5.916 1.705 1.00 43.31 304 THR A CA 1
ATOM 2374 C C . THR A 1 304 ? -21.184 7.132 2.043 1.00 43.31 304 THR A C 1
ATOM 2376 O O . THR A 1 304 ? -21.608 8.041 2.760 1.00 43.31 304 THR A O 1
ATOM 2379 N N . LEU A 1 305 ? -19.941 7.168 1.560 1.00 39.81 305 LEU A N 1
ATOM 2380 C CA . LEU A 1 305 ? -19.180 8.420 1.571 1.00 39.81 305 LEU A CA 1
ATOM 2381 C C . LEU A 1 305 ? -19.956 9.448 0.706 1.00 39.81 305 LEU A C 1
ATOM 2383 O O . LEU A 1 305 ? -20.564 9.039 -0.283 1.00 39.81 305 LEU A O 1
ATOM 2387 N N . PRO A 1 306 ? -20.013 10.750 1.062 1.00 37.31 306 PRO A N 1
ATOM 2388 C CA . PRO A 1 306 ? -18.975 11.468 1.772 1.00 37.31 306 PRO A CA 1
ATOM 2389 C C . PRO A 1 306 ? -19.310 12.019 3.172 1.00 37.31 306 PRO A C 1
ATOM 2391 O O . PRO A 1 306 ? -18.518 12.816 3.667 1.00 37.31 306 PRO A O 1
ATOM 2394 N N . ASP A 1 307 ? -20.334 11.595 3.909 1.00 42.31 307 ASP A N 1
ATOM 2395 C CA . ASP A 1 307 ? -20.534 12.155 5.268 1.00 42.31 307 ASP A CA 1
ATOM 2396 C C . ASP A 1 307 ? -21.043 11.189 6.343 1.00 42.31 307 ASP A C 1
ATOM 2398 O O . ASP A 1 307 ? -21.162 11.596 7.499 1.00 42.31 307 ASP A O 1
ATOM 2402 N N . PHE A 1 308 ? -21.283 9.914 6.007 1.00 37.91 308 PHE A N 1
ATOM 2403 C CA . PHE A 1 308 ? -21.871 8.921 6.919 1.00 37.91 308 PHE A CA 1
ATOM 2404 C C . PHE A 1 308 ? -23.205 9.366 7.544 1.00 37.91 308 PHE A C 1
ATOM 2406 O O . PHE A 1 308 ? -23.691 8.725 8.480 1.00 37.91 308 PHE A O 1
ATOM 2413 N N . SER A 1 309 ? -23.819 10.451 7.057 1.00 46.41 309 SER A N 1
ATOM 2414 C CA . SER A 1 309 ? -25.116 10.919 7.550 1.00 46.41 309 SER A CA 1
ATOM 2415 C C . SER A 1 309 ? -26.238 9.944 7.188 1.00 46.41 309 SER A C 1
ATOM 2417 O O . SER A 1 309 ? -27.297 9.953 7.814 1.00 46.41 309 SER A O 1
ATOM 2419 N N . ASP A 1 310 ? -25.972 9.072 6.215 1.00 44.81 310 ASP A N 1
ATOM 2420 C CA . ASP A 1 310 ? -26.837 8.016 5.712 1.00 44.81 310 ASP A CA 1
ATOM 2421 C C . ASP A 1 310 ? -26.607 6.657 6.390 1.00 44.81 310 ASP A C 1
ATOM 2423 O O . ASP A 1 310 ? -27.176 5.666 5.939 1.00 44.81 310 ASP A O 1
ATOM 2427 N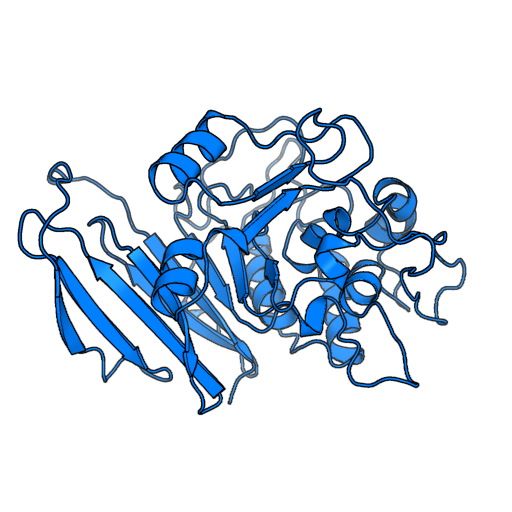 N . ALA A 1 311 ? -25.792 6.589 7.454 1.00 45.72 311 ALA A N 1
ATOM 2428 C CA . ALA A 1 311 ? -25.506 5.339 8.145 1.00 45.72 311 ALA A CA 1
ATOM 2429 C C . ALA A 1 311 ? -26.801 4.680 8.656 1.00 45.72 311 ALA A C 1
ATOM 2431 O O . ALA A 1 311 ? -27.369 5.086 9.674 1.00 45.72 311 ALA A O 1
ATOM 2432 N N . GLU A 1 312 ? -27.258 3.636 7.966 1.00 48.00 312 GLU A N 1
ATOM 2433 C CA . GLU A 1 312 ? -28.507 2.942 8.270 1.00 48.00 312 GLU A CA 1
ATOM 2434 C C . GLU A 1 312 ? -28.276 1.461 8.586 1.00 48.00 312 GLU A C 1
ATOM 2436 O O . GLU A 1 312 ? -27.353 0.812 8.085 1.00 48.00 312 GLU A O 1
ATOM 2441 N N . VAL A 1 313 ? -29.132 0.915 9.455 1.00 45.50 313 VAL A N 1
ATOM 2442 C CA . VAL A 1 313 ? -29.157 -0.520 9.753 1.00 45.50 313 VAL A CA 1
ATOM 2443 C C . VAL A 1 313 ? -29.890 -1.223 8.616 1.00 45.50 313 VAL A C 1
ATOM 2445 O O . VAL A 1 313 ? -31.112 -1.132 8.505 1.00 45.50 313 VAL A O 1
ATOM 2448 N N . VAL A 1 314 ? -29.149 -1.939 7.775 1.00 51.56 314 VAL A N 1
ATOM 2449 C CA . VAL A 1 314 ? -29.686 -2.593 6.567 1.00 51.56 314 VAL A CA 1
ATOM 2450 C C . VAL A 1 314 ? -30.077 -4.053 6.787 1.00 51.56 314 VAL A C 1
ATOM 2452 O O . VAL A 1 314 ? -30.661 -4.683 5.905 1.00 51.56 314 VAL A O 1
ATOM 2455 N N . GLY A 1 315 ? -29.774 -4.625 7.953 1.00 47.16 315 GLY A N 1
ATOM 2456 C CA . GLY A 1 315 ? -30.168 -5.995 8.249 1.00 47.16 315 GLY A CA 1
ATOM 2457 C C . GLY A 1 315 ? -29.633 -6.548 9.559 1.00 47.16 315 GLY A C 1
ATOM 2458 O O . GLY A 1 315 ? -28.843 -5.911 10.254 1.00 47.16 315 GLY A O 1
ATOM 2459 N N . ALA A 1 316 ? -30.086 -7.767 9.862 1.00 47.03 316 ALA A N 1
ATOM 2460 C CA . ALA A 1 316 ? -29.700 -8.523 11.040 1.00 47.03 316 ALA A CA 1
ATOM 2461 C C . ALA A 1 316 ? -29.265 -9.955 10.657 1.00 47.03 316 ALA A C 1
ATOM 2463 O O . ALA A 1 316 ? -30.032 -10.668 10.008 1.00 47.03 316 ALA A O 1
ATOM 2464 N N . SER A 1 317 ? -28.056 -10.388 11.039 1.00 41.41 317 SER A N 1
ATOM 2465 C CA . SER A 1 317 ? -27.518 -11.734 10.739 1.00 41.41 317 SER A CA 1
ATOM 2466 C C . SER A 1 317 ? -27.526 -12.652 11.980 1.00 41.41 317 SER A C 1
ATOM 2468 O O . SER A 1 317 ? -27.188 -12.181 13.072 1.00 41.41 317 SER A O 1
ATOM 2470 N N . PRO A 1 318 ? -27.891 -13.952 11.887 1.00 42.00 318 PRO A N 1
ATOM 2471 C CA . PRO A 1 318 ? -27.852 -14.852 13.037 1.00 42.00 318 PRO A CA 1
ATOM 2472 C C . PRO A 1 318 ? -26.430 -15.387 13.323 1.00 42.00 318 PRO A C 1
ATOM 2474 O O . PRO A 1 318 ? -25.880 -16.165 12.548 1.00 42.00 318 PRO A O 1
ATOM 2477 N N . THR A 1 319 ? -25.934 -15.073 14.528 1.00 43.50 319 THR A N 1
ATOM 2478 C CA . THR A 1 319 ? -24.867 -15.711 15.348 1.00 43.50 319 THR A CA 1
ATOM 2479 C C . THR A 1 319 ? -23.374 -15.368 15.174 1.00 43.50 319 THR A C 1
ATOM 2481 O O . THR A 1 319 ? -22.807 -15.416 14.088 1.00 43.50 319 THR A O 1
ATOM 2484 N N . GLY A 1 320 ? -22.729 -15.187 16.344 1.00 39.84 320 GLY A N 1
ATOM 2485 C CA . GLY A 1 320 ? -21.294 -15.331 16.638 1.00 39.84 320 GLY A CA 1
ATOM 2486 C C . GLY A 1 320 ? -20.996 -14.926 18.097 1.00 39.84 320 GLY A C 1
ATOM 2487 O O . GLY A 1 320 ? -21.048 -13.748 18.418 1.00 39.84 320 GLY A O 1
ATOM 2488 N N . GLN A 1 321 ? -20.753 -15.873 19.016 1.00 35.78 321 GLN A N 1
ATOM 2489 C CA . GLN A 1 321 ? -20.507 -15.551 20.437 1.00 35.78 321 GLN A CA 1
ATOM 2490 C C . GLN A 1 321 ? -19.157 -14.839 20.637 1.00 35.78 321 GLN A C 1
ATOM 2492 O O . GLN A 1 321 ? -18.117 -15.385 20.270 1.00 35.78 321 GLN A O 1
ATOM 2497 N N . TYR A 1 322 ? -19.181 -13.677 21.298 1.00 37.84 322 TYR A N 1
ATOM 2498 C CA . TYR A 1 322 ? -18.008 -12.996 21.856 1.00 37.84 322 TYR A CA 1
ATOM 2499 C C . TYR A 1 322 ? -18.201 -12.729 23.358 1.00 37.84 322 TYR A C 1
ATOM 2501 O O . TYR A 1 322 ? -19.327 -12.595 23.832 1.00 37.84 322 TYR A O 1
ATOM 2509 N N . ILE A 1 323 ? -17.088 -12.725 24.099 1.00 34.09 323 ILE A N 1
ATOM 2510 C CA . ILE A 1 323 ? -17.017 -12.543 25.558 1.00 34.09 323 ILE A CA 1
ATOM 2511 C C . ILE A 1 323 ? -17.319 -11.081 25.906 1.00 34.09 323 ILE A C 1
ATOM 2513 O O . ILE A 1 323 ? -16.746 -10.188 25.284 1.00 34.09 323 ILE A O 1
ATOM 2517 N N . ASP A 1 324 ? -18.171 -10.856 26.911 1.00 36.19 324 ASP A N 1
ATOM 2518 C CA . ASP A 1 324 ? -18.506 -9.518 27.409 1.00 36.19 324 ASP A CA 1
ATOM 2519 C C . ASP A 1 324 ? -17.248 -8.742 27.814 1.00 36.19 324 ASP A C 1
ATOM 2521 O O . ASP A 1 324 ? -16.476 -9.181 28.676 1.00 36.19 324 ASP A O 1
ATOM 2525 N N . ALA A 1 325 ? -17.085 -7.559 27.221 1.00 36.25 325 ALA A N 1
ATOM 2526 C CA . ALA A 1 325 ? -16.155 -6.562 27.714 1.00 36.25 325 ALA A CA 1
ATOM 2527 C C . ALA A 1 325 ? -16.602 -6.114 29.118 1.00 36.25 325 ALA A C 1
ATOM 2529 O O . ALA A 1 325 ? -17.763 -5.759 29.343 1.00 36.25 325 ALA A O 1
ATOM 2530 N N . LYS A 1 326 ? -15.695 -6.158 30.091 1.00 35.75 326 LYS A N 1
ATOM 2531 C CA . LYS A 1 326 ? -15.947 -5.719 31.465 1.00 35.75 326 LYS A CA 1
ATOM 2532 C C . LYS A 1 326 ? -15.910 -4.190 31.549 1.00 35.75 326 LYS A C 1
ATOM 2534 O O . LYS A 1 326 ? -15.223 -3.541 30.760 1.00 35.75 326 LYS A O 1
ATOM 2539 N N . PRO A 1 327 ? -16.575 -3.582 32.549 1.00 31.91 327 PRO A N 1
ATOM 2540 C CA . PRO A 1 327 ? -16.373 -2.172 32.864 1.00 31.91 327 PRO A CA 1
ATOM 2541 C C . PRO A 1 327 ? -14.879 -1.882 33.092 1.00 31.91 327 PRO A C 1
ATOM 2543 O O . PRO A 1 327 ? -14.301 -2.360 34.068 1.00 31.91 327 PRO A O 1
ATOM 2546 N N . GLY A 1 328 ? -14.263 -1.125 32.178 1.00 35.16 328 GLY A N 1
ATOM 2547 C CA . GLY A 1 328 ? -12.825 -0.825 32.173 1.00 35.16 328 GLY A CA 1
ATOM 2548 C C . GLY A 1 328 ? -12.040 -1.390 30.983 1.00 35.16 328 GLY A C 1
ATOM 2549 O O . GLY A 1 328 ? -10.879 -1.023 30.820 1.00 35.16 328 GLY A O 1
ATOM 2550 N N . ASP A 1 329 ? -12.649 -2.225 30.139 1.00 35.91 329 ASP A N 1
ATOM 2551 C CA . ASP A 1 329 ? -11.995 -2.734 28.934 1.00 35.91 329 ASP A CA 1
ATOM 2552 C C . ASP A 1 329 ? -11.861 -1.621 27.879 1.00 35.91 329 ASP A C 1
ATOM 2554 O O . ASP A 1 329 ? -12.843 -0.994 27.480 1.00 35.91 329 ASP A O 1
ATOM 2558 N N . GLN A 1 330 ? -10.632 -1.373 27.421 1.00 39.09 330 GLN A N 1
ATOM 2559 C CA . GLN A 1 330 ? -10.333 -0.476 26.306 1.00 39.09 330 GLN A CA 1
ATOM 2560 C C . GLN A 1 330 ? -9.834 -1.305 25.124 1.00 39.09 330 GLN A C 1
ATOM 2562 O O . GLN A 1 330 ? -8.706 -1.791 25.115 1.00 39.09 330 GLN A O 1
ATOM 2567 N N . ALA A 1 331 ? -10.679 -1.465 24.112 1.00 37.91 331 ALA A N 1
ATOM 2568 C CA . ALA A 1 331 ? -10.239 -1.836 22.777 1.00 37.91 331 ALA A CA 1
ATOM 2569 C C . ALA A 1 331 ? -11.036 -0.985 21.791 1.00 37.91 331 A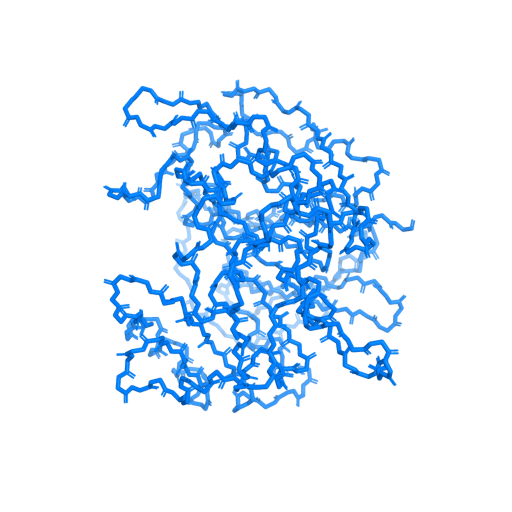LA A C 1
ATOM 2571 O O . ALA A 1 331 ? -12.250 -1.091 21.705 1.00 37.91 331 ALA A O 1
ATOM 2572 N N . PHE A 1 332 ? -10.361 -0.093 21.087 1.00 53.03 332 PHE A N 1
ATOM 2573 C CA . PHE A 1 332 ? -10.958 0.737 20.048 1.00 53.03 332 PHE A CA 1
ATOM 2574 C C . PHE A 1 332 ? -10.318 0.300 18.745 1.00 53.03 332 PHE A C 1
ATOM 2576 O O . PHE A 1 332 ? -9.092 0.290 18.674 1.00 53.03 332 PHE A O 1
ATOM 2583 N N . TYR A 1 333 ? -11.110 -0.071 17.741 1.00 56.50 333 TYR A N 1
ATOM 2584 C CA . TYR A 1 333 ? -10.574 -0.119 16.386 1.00 56.50 333 TYR A CA 1
ATOM 2585 C C . TYR A 1 333 ? -10.790 1.257 15.772 1.00 56.50 333 TYR A C 1
ATOM 2587 O O . TYR A 1 333 ? -11.899 1.784 15.807 1.00 56.50 333 TYR A O 1
ATOM 2595 N N . ARG A 1 334 ? -9.736 1.867 15.241 1.00 70.44 334 ARG A N 1
ATOM 2596 C CA . ARG A 1 334 ? -9.850 3.118 14.483 1.00 70.44 334 ARG A CA 1
ATOM 2597 C C . ARG A 1 334 ? -9.684 2.795 13.014 1.00 70.44 334 ARG A C 1
ATOM 2599 O O . ARG A 1 334 ? -8.712 2.146 12.640 1.00 70.44 334 ARG A O 1
ATOM 2606 N N . VAL A 1 335 ? -10.620 3.230 12.187 1.00 72.50 335 VAL A N 1
ATOM 2607 C CA . VAL A 1 335 ? -10.479 3.152 10.736 1.00 72.50 335 VAL A CA 1
ATOM 2608 C C . VAL A 1 335 ? -10.250 4.558 10.236 1.00 72.50 335 VAL A C 1
ATOM 2610 O O . VAL A 1 335 ? -11.051 5.457 10.473 1.00 72.50 335 VAL A O 1
ATOM 2613 N N . ILE A 1 336 ? -9.122 4.747 9.578 1.00 80.06 336 ILE A N 1
ATOM 2614 C CA . ILE A 1 336 ? -8.771 5.993 8.923 1.00 80.06 336 ILE A CA 1
ATOM 2615 C C . ILE A 1 336 ? -8.961 5.762 7.433 1.00 80.06 336 ILE A C 1
ATOM 2617 O O . ILE A 1 336 ? -8.313 4.882 6.882 1.00 80.06 336 ILE A O 1
ATOM 2621 N N . TYR A 1 337 ? -9.848 6.518 6.799 1.00 81.00 337 TYR A N 1
ATOM 2622 C CA . TYR A 1 337 ? -9.982 6.528 5.347 1.00 81.00 337 TYR A CA 1
ATOM 2623 C C . TYR A 1 337 ? -9.097 7.630 4.761 1.00 81.00 337 TYR A C 1
ATOM 2625 O O . TYR A 1 337 ? -9.057 8.730 5.319 1.00 81.00 337 TYR A O 1
ATOM 2633 N N . ALA A 1 338 ? -8.380 7.322 3.684 1.00 80.38 338 ALA A N 1
ATOM 2634 C CA . ALA A 1 338 ? -7.504 8.247 2.979 1.00 80.38 338 ALA A CA 1
ATOM 2635 C C . ALA A 1 338 ? -7.548 7.972 1.473 1.00 80.38 338 ALA A C 1
ATOM 2637 O O . ALA A 1 338 ? -7.053 6.946 1.019 1.00 80.38 338 ALA A O 1
ATOM 2638 N N . ASP A 1 339 ? -8.108 8.897 0.705 1.00 78.38 339 ASP A N 1
ATOM 2639 C CA . ASP A 1 339 ? -8.220 8.796 -0.754 1.00 78.38 339 ASP A CA 1
ATOM 2640 C C . ASP A 1 339 ? -7.996 10.172 -1.395 1.00 78.38 339 ASP A C 1
ATOM 2642 O O . ASP A 1 339 ? -7.883 11.185 -0.708 1.00 78.38 339 ASP A O 1
ATOM 2646 N N . THR A 1 340 ? -7.902 10.228 -2.714 1.00 74.50 340 THR A N 1
ATOM 2647 C CA . THR A 1 340 ? -8.070 11.456 -3.482 1.00 74.50 340 THR A CA 1
ATOM 2648 C C . THR A 1 340 ? -9.396 12.139 -3.156 1.00 74.50 340 THR A C 1
ATOM 2650 O O . THR A 1 340 ? -10.435 11.498 -3.035 1.00 74.50 340 THR A O 1
ATOM 2653 N N . GLY A 1 341 ? -9.359 13.461 -2.986 1.00 55.19 341 GLY A N 1
ATOM 2654 C CA . GLY A 1 341 ? -10.568 14.269 -2.854 1.00 55.19 341 GLY A CA 1
ATOM 2655 C C . GLY A 1 341 ? -11.475 14.195 -4.097 1.00 55.19 341 GLY A C 1
ATOM 2656 O O . GLY A 1 341 ? -11.021 13.756 -5.156 1.00 55.19 341 GLY A O 1
ATOM 2657 N N . PRO A 1 342 ? -12.745 14.630 -3.972 1.00 39.53 342 PRO A N 1
ATOM 2658 C CA . PRO A 1 342 ? -13.724 14.634 -5.064 1.00 39.53 342 PRO A CA 1
ATOM 2659 C C . PRO A 1 342 ? -13.338 15.493 -6.277 1.00 39.53 342 PRO A C 1
ATOM 2661 O O . PRO A 1 342 ? -12.593 16.490 -6.114 1.00 39.53 342 PRO A O 1
#

Mean predicted aligned error: 9.83 Å

Sequence (342 aa):
AVIRGFVRAGGLSANCHIYDMTTGSGARYIPPWFRDKVRAYYPDVQFNASGSAQAGNDAWDPYTYVTWDPAYVDPPPDTEINSLVLDADYIVDIPIVKRHSQANATLGYKNHLGSIRNANALHPWLYNDTPEASVLADIMGSPVVPSDPSVKSIGQKTALVVGDMLFGQPCSNFGHEPRPWQIYGNEWPCSLIVGDDTVATDSVMIDILQSEPAYDGGCGALRSWSRRYLVHAEAKGQGVHESVVLPTGQRFDPALMTYERIDYRHIEMWPSGADLRCSRLETGDVLLEWEHYFPGNCEIHRATLPDFSDAEVVGASPTGQYIDAKPGDQAFYRVIYADTGP

Radius of gyration: 20.15 Å; Cα contacts (8 Å, |Δi|>4): 721; chains: 1; bounding box: 53×46×60 Å

Foldseek 3Di:
DVLVQCVVVVHQLLLAEDEQQQDDDDWFDDDCVRVVVVCVPRVNHAYATHPDPRHPDPDFPPPFWQDFDPQDPDTQDTWTFGVSLQPAQADEFEWAFEAEQQLRTIARLNSCSSGIDCSVSCRVCSNCVDLRGGPSLSQQQPDDDPVDPVRHGSLRRHQKYKHDQQQHYLAYDDDDGRFAFLLQVRHRPLEIEMERQRLQSRQVSVLVSQQTDQDPPGRDHRDPCSSSSSVNNVVVVSFDHDHFHDHHSHHDDQVSVDDPFKLKDKDKDDPFPWDWDWDQDPVRWIKIKIWGHDPDWIWIWTATDDPSPVTDGPDTHDDDDDDDDDVPDDDIYMYMYIHTDD

Solvent-accessible surface area (backbone atoms only — not comparable to full-atom values): 18969 Å² total; per-residue (Å²): 84,69,70,59,48,44,38,73,76,72,45,59,50,65,76,39,73,51,73,46,40,42,39,78,89,58,62,28,77,82,52,62,82,57,52,52,61,49,35,74,79,39,70,53,47,40,55,30,19,26,79,36,101,65,30,62,71,87,47,55,34,95,86,43,47,53,50,74,63,85,64,43,91,75,67,79,78,89,37,32,34,31,37,69,67,74,69,43,83,64,36,75,42,70,16,54,37,25,28,22,82,55,50,34,47,35,35,50,61,58,50,51,40,30,43,26,64,51,40,62,77,45,48,77,54,42,63,59,46,48,98,70,44,32,73,46,32,23,49,36,54,13,49,75,48,92,92,39,86,84,57,63,18,47,53,76,22,36,62,31,34,38,35,31,28,69,68,20,26,81,30,47,73,69,97,63,76,65,54,57,34,56,24,54,73,60,28,67,62,34,26,40,37,36,23,53,25,56,33,20,31,39,28,54,53,49,33,57,59,50,16,37,57,58,48,93,88,69,19,61,64,74,54,89,61,60,52,45,41,38,57,48,23,29,76,70,69,64,38,47,60,61,82,57,89,55,66,65,52,41,66,72,54,76,85,65,62,72,59,91,60,40,44,64,45,82,44,84,41,73,77,31,73,60,45,58,38,79,45,75,44,98,88,69,45,54,34,48,32,40,33,37,38,45,88,53,68,22,48,29,38,42,28,51,63,92,73,50,84,65,59,38,80,79,48,72,46,88,74,58,92,63,82,82,79,56,99,84,68,86,59,55,44,32,43,32,41,22,21,63,44,136

pLDDT: mean 77.98, std 18.95, range [31.91, 97.69]